Protein AF-A0A1I0GPL5-F1 (afdb_monomer)

Secondary structure (DSSP, 8-state):
-------HHHHHHHHHHHHHHHHHHHHHHHHHHHHHHS-------------GGGGSTT--GGGHHHHHHHHHH-TTS-HHHHHHHHHTTTTS-TTTS-EEE----TT---SSSEEE-TT---S-EEETTTT---TTSGGGGGTT-EEEHHHHHHHHHHHHHHHHTT--EEEEE----HHHHHHHHHHHHHHS-HHHHHHHSPPTT--GGGGTSEEEEEETTB-GGGGGGSTTHHHHHHHGGGGTEEESS-TT-HHHHSS---TTEEEE-HHHHHHHHHHHT--HHHHHHHHT--

InterPro domains:
  IPR003709 D-alanyl-D-alanine carboxypeptidase-like, core domain [PF02557] (144-271)
  IPR009045 Peptidase M74/Hedgehog-like, zinc-binding domain superfamily [G3DSA:3.30.1380.10] (83-291)
  IPR009045 Peptidase M74/Hedgehog-like, zinc-binding domain superfamily [SSF55166] (137-278)
  IPR052179 D-alanyl-D-alanine carboxypeptidase-like [PTHR34385] (102-291)
  IPR058193 D-alanyl-D-alanine carboxypeptidase/YodJ, core domain [cd14852] (108-276)

Mean predicted aligned error: 9.92 Å

Foldseek 3Di:
DDDDDDDVVVVVVVVVVVVVVVVVVVVVVVVVCVVVPPPPPPPPVPPPPPDVLVVAPLADPVCVVVLVVQCVVVVPDDSLCSLLCVLLVLSDPFQPAADEDDDQDLLDAFASRYFYDLPQADPAKDQQQCVPPDPPAPQPVVRRAIAHPVLRVLSVVLQVVCVVVVKHKHFPHAADHLVRLQVVLVVQCVVPHNLRSQQARDHRRRDPSNSSQKTFMAIGPQDSQRRVVPPCLVVSQVCQLQSQKHQQADDPCCSPRVYHRRSRMIGGSGNPVSVVCVVVPDHSSSVCSSPPRD

Sequence (294 aa):
MKRRRINKKKVALVIFIFIIIILVIVYLVSNIITLINTPDEVKIEKASSKDPITLLNYYLPSNKERYKNYKKKHPDLSDEDIVTYVNMSLDHNFYEHIIIQPNSKLNTIVNKYYRLDNNFVPDDLVYINDGYTNSSDPAYKYRKHQMSREVYDDFVALRNKCREKGISFYVVSGYRSTPAQEKSYRHMANTFSVEEADKTCSRPGHSEHTLGLACDVALDTYSFENIVNHPEYKWFAEILVDYGFIVRYPEGKDSLTGYSYEPWHLRYLGKDLAKKVYNSNLTYDEYYARNFTQ

Nearest PDB structures (foldseek):
  4ox3-assembly1_A  TM=8.701E-01  e=1.501E-16  Bacillus subtilis subsp. subtilis str. 168
  4jid-assembly1_A  TM=8.474E-01  e=6.822E-16  Bacillus anthracis str. Ames
  4oak-assembly1_A  TM=8.626E-01  e=1.687E-13  Enterococcus gallinarum
  4muq-assembly1_A  TM=8.446E-01  e=2.906E-12  Enterococcus faecalis
  4oxd-assembly2_B  TM=8.828E-01  e=6.376E-11  Streptococcus pneumoniae R6

Structure (mmCIF, N/CA/C/O backbone):
data_AF-A0A1I0GPL5-F1
#
_entry.id   AF-A0A1I0GPL5-F1
#
loop_
_atom_site.group_PDB
_atom_site.id
_atom_site.type_symbol
_atom_site.label_atom_id
_atom_site.label_alt_id
_atom_site.label_comp_id
_atom_site.label_asym_id
_atom_site.label_entity_id
_atom_site.label_seq_id
_atom_site.pdbx_PDB_ins_code
_atom_site.Cartn_x
_atom_site.Cartn_y
_atom_site.Cartn_z
_atom_site.occupancy
_atom_site.B_iso_or_equiv
_atom_site.auth_seq_id
_atom_site.auth_comp_id
_atom_site.auth_asym_id
_atom_site.auth_atom_id
_atom_site.pdbx_PDB_model_num
ATOM 1 N N . MET A 1 1 ? -66.976 -34.001 102.380 1.00 43.50 1 MET A N 1
ATOM 2 C CA . MET A 1 1 ? -66.534 -33.369 101.110 1.00 43.50 1 MET A CA 1
ATOM 3 C C . MET A 1 1 ? -65.672 -32.133 101.394 1.00 43.50 1 MET A C 1
ATOM 5 O O . MET A 1 1 ? -66.212 -31.081 101.708 1.00 43.50 1 MET A O 1
ATOM 9 N N . LYS A 1 2 ? -64.334 -32.233 101.331 1.00 44.59 2 LYS A N 1
ATOM 10 C CA . LYS A 1 2 ? -63.428 -31.069 101.466 1.00 44.59 2 LYS A CA 1
ATOM 11 C C . LYS A 1 2 ? -63.321 -30.349 100.113 1.00 44.59 2 LYS A C 1
ATOM 13 O O . LYS A 1 2 ? -62.720 -30.882 99.185 1.00 44.59 2 LYS A O 1
ATOM 18 N N . ARG A 1 3 ? -63.895 -29.145 99.987 1.00 52.62 3 ARG A N 1
ATOM 19 C CA . ARG A 1 3 ? -63.708 -28.278 98.807 1.00 52.62 3 ARG A CA 1
ATOM 20 C C . ARG A 1 3 ? -62.246 -27.811 98.752 1.00 52.62 3 ARG A C 1
ATOM 22 O O . ARG A 1 3 ? -61.801 -27.073 99.629 1.00 52.62 3 ARG A O 1
ATOM 29 N N . ARG A 1 4 ? -61.488 -28.247 97.737 1.00 57.62 4 ARG A N 1
ATOM 30 C CA . ARG A 1 4 ? -60.131 -27.745 97.452 1.00 57.62 4 ARG A CA 1
ATOM 31 C C . ARG A 1 4 ? -60.216 -26.251 97.109 1.00 57.62 4 ARG A C 1
ATOM 33 O O . ARG A 1 4 ? -60.817 -25.880 96.106 1.00 57.62 4 ARG A O 1
ATOM 40 N N . ARG A 1 5 ? -59.620 -25.389 97.943 1.00 61.78 5 ARG A N 1
ATOM 41 C CA . ARG A 1 5 ? -59.446 -23.957 97.647 1.00 61.78 5 ARG A CA 1
ATOM 42 C C . ARG A 1 5 ? -58.438 -23.807 96.506 1.00 61.78 5 ARG A C 1
ATOM 44 O O . ARG A 1 5 ? -57.268 -24.143 96.662 1.00 61.78 5 ARG A O 1
ATOM 51 N N . ILE A 1 6 ? -58.901 -23.306 95.366 1.00 66.88 6 ILE A N 1
ATOM 52 C CA . ILE A 1 6 ? -58.055 -22.976 94.217 1.00 66.88 6 ILE A CA 1
ATOM 53 C C . ILE A 1 6 ? -57.172 -21.781 94.591 1.00 66.88 6 ILE A C 1
ATOM 55 O O . ILE A 1 6 ? -57.662 -20.734 95.020 1.00 66.88 6 ILE A O 1
ATOM 59 N N . ASN A 1 7 ? -55.856 -21.934 94.441 1.00 77.38 7 ASN A N 1
ATOM 60 C CA . ASN A 1 7 ? -54.907 -20.854 94.679 1.00 77.38 7 ASN A CA 1
ATOM 61 C C . ASN A 1 7 ? -54.949 -19.881 93.491 1.00 77.38 7 ASN A C 1
ATOM 63 O O . ASN A 1 7 ? -54.351 -20.142 92.447 1.00 77.38 7 ASN A O 1
ATOM 67 N N . LYS A 1 8 ? -55.659 -18.758 93.659 1.00 74.31 8 LYS A N 1
ATOM 68 C CA . LYS A 1 8 ? -55.850 -17.726 92.625 1.00 74.31 8 LYS A CA 1
ATOM 69 C C . LYS A 1 8 ? -54.531 -17.229 92.010 1.00 74.31 8 LYS A C 1
ATOM 71 O O . LYS A 1 8 ? -54.510 -16.938 90.821 1.00 74.31 8 LYS A O 1
ATOM 76 N N . LYS A 1 9 ? -53.421 -17.213 92.766 1.00 75.12 9 LYS A N 1
ATOM 77 C CA . LYS A 1 9 ? -52.092 -16.834 92.245 1.00 75.12 9 LYS A CA 1
ATOM 78 C C . LYS A 1 9 ? -51.526 -17.869 91.265 1.00 75.12 9 LYS A C 1
ATOM 80 O O . LYS A 1 9 ? -50.921 -17.489 90.272 1.00 75.12 9 LYS A O 1
ATOM 85 N N . LYS A 1 10 ? -51.762 -19.168 91.500 1.00 75.12 10 LYS A N 1
ATOM 86 C CA . LYS A 1 10 ? -51.353 -20.237 90.568 1.00 75.12 10 LYS A CA 1
ATOM 87 C C . LYS A 1 10 ? -52.177 -20.213 89.281 1.00 75.12 10 LYS A C 1
ATOM 89 O O . LYS A 1 10 ? -51.618 -20.410 88.214 1.00 75.12 10 LYS A O 1
ATOM 94 N N . VAL A 1 11 ? -53.477 -19.926 89.373 1.00 78.38 11 VAL A N 1
ATOM 95 C CA . VAL A 1 11 ? -54.338 -19.777 88.185 1.00 78.38 11 VAL A CA 1
ATOM 96 C C . VAL A 1 11 ? -53.918 -18.565 87.353 1.00 78.38 11 VAL A C 1
ATOM 98 O O . VAL A 1 11 ? -53.774 -18.690 86.143 1.00 78.38 11 VAL A O 1
ATOM 101 N N . ALA A 1 12 ? -53.641 -17.425 87.994 1.00 80.75 12 ALA A N 1
ATOM 102 C CA . ALA A 1 12 ? -53.149 -16.232 87.304 1.00 80.75 12 ALA A CA 1
ATOM 103 C C . ALA A 1 12 ? -51.806 -16.476 86.591 1.00 80.75 12 ALA A C 1
ATOM 105 O O . ALA A 1 12 ? -51.638 -16.053 85.452 1.00 80.75 12 ALA A O 1
ATOM 106 N N . LEU A 1 13 ? -50.881 -17.211 87.222 1.00 83.12 13 LEU A N 1
ATOM 107 C CA . LEU A 1 13 ? -49.598 -17.570 86.614 1.00 83.12 13 LEU A CA 1
ATOM 108 C C . LEU A 1 13 ? -49.770 -18.477 85.384 1.00 83.12 13 LEU A C 1
ATOM 110 O O . LEU A 1 13 ? -49.117 -18.257 84.370 1.00 83.12 13 LEU A O 1
ATOM 114 N N . VAL A 1 14 ? -50.669 -19.465 85.449 1.00 83.56 14 VAL A N 1
ATOM 115 C CA . VAL A 1 14 ? -50.959 -20.355 84.310 1.00 83.56 14 VAL A CA 1
ATOM 116 C C . VAL A 1 14 ? -51.576 -19.578 83.146 1.00 83.56 14 VAL A C 1
ATOM 118 O O . VAL A 1 14 ? -51.163 -19.774 82.008 1.00 83.56 14 VAL A O 1
ATOM 121 N N . ILE A 1 15 ? -52.505 -18.657 83.422 1.00 85.31 15 ILE A N 1
ATOM 122 C CA . ILE A 1 15 ? -53.101 -17.788 82.394 1.00 85.31 15 ILE A CA 1
ATOM 123 C C . ILE A 1 15 ? -52.029 -16.897 81.754 1.00 85.31 15 ILE A C 1
ATOM 125 O O . ILE A 1 15 ? -51.986 -16.775 80.534 1.00 85.31 15 ILE A O 1
ATOM 129 N N . PHE A 1 16 ? -51.132 -16.321 82.556 1.00 88.38 16 PHE A N 1
ATOM 130 C CA . PHE A 1 16 ? -50.049 -15.474 82.058 1.00 88.38 16 PHE A CA 1
ATOM 131 C C . PHE A 1 16 ? -49.078 -16.239 81.145 1.00 88.38 16 PHE A C 1
ATOM 133 O O . PHE A 1 16 ? -48.744 -15.761 80.063 1.00 88.38 16 PHE A O 1
ATOM 140 N N . ILE A 1 17 ? -48.687 -17.458 81.532 1.00 87.81 17 ILE A N 1
ATOM 141 C CA . ILE A 1 17 ? -47.851 -18.336 80.697 1.00 87.81 17 ILE A CA 1
ATOM 142 C C . ILE A 1 17 ? -48.572 -18.681 79.387 1.00 87.81 17 ILE A C 1
ATOM 144 O O . ILE A 1 17 ? -47.960 -18.645 78.322 1.00 87.81 17 ILE A O 1
ATOM 148 N N . PHE A 1 18 ? -49.875 -18.963 79.444 1.00 90.56 18 PHE A N 1
ATOM 149 C CA . PHE A 1 18 ? -50.665 -19.284 78.256 1.00 90.56 18 PHE A CA 1
ATOM 150 C C . PHE A 1 18 ? -50.749 -18.101 77.276 1.00 90.56 18 PHE A C 1
ATOM 152 O O . PHE A 1 18 ? -50.608 -18.292 76.071 1.00 90.56 18 PHE A O 1
ATOM 159 N N . ILE A 1 19 ? -50.891 -16.872 77.784 1.00 92.00 19 ILE A N 1
ATOM 160 C CA . ILE A 1 19 ? -50.879 -15.647 76.967 1.00 92.00 19 ILE A CA 1
ATOM 161 C C . ILE A 1 19 ? -49.521 -15.456 76.280 1.00 92.00 19 ILE A C 1
ATOM 163 O O . ILE A 1 19 ? -49.483 -15.153 75.089 1.00 92.00 19 ILE A O 1
ATOM 167 N N . ILE A 1 20 ? -48.409 -15.674 76.991 1.00 91.56 20 ILE A N 1
ATOM 168 C CA . ILE A 1 20 ? -47.063 -15.576 76.401 1.00 91.56 20 ILE A CA 1
ATOM 169 C C . ILE A 1 20 ? -46.888 -16.596 75.273 1.00 91.56 20 ILE A C 1
ATOM 171 O O . ILE A 1 20 ? -46.394 -16.242 74.205 1.00 91.56 20 ILE A O 1
ATOM 175 N N . ILE A 1 21 ? -47.326 -17.840 75.477 1.00 90.81 21 ILE A N 1
ATOM 176 C CA . ILE A 1 21 ? -47.237 -18.888 74.451 1.00 90.81 21 ILE A CA 1
ATOM 177 C C . ILE A 1 21 ? -48.033 -18.492 73.203 1.00 90.81 21 ILE A C 1
ATOM 179 O O . ILE A 1 21 ? -47.519 -18.616 72.093 1.00 90.81 21 ILE A O 1
ATOM 183 N N . ILE A 1 22 ? -49.248 -17.958 73.368 1.00 92.56 22 ILE A N 1
ATOM 184 C CA . ILE A 1 22 ? -50.059 -17.476 72.241 1.00 92.56 22 ILE A CA 1
ATOM 185 C C . ILE A 1 22 ? -49.335 -16.354 71.490 1.00 92.56 22 ILE A C 1
ATOM 187 O O . ILE A 1 22 ? -49.265 -16.397 70.265 1.00 92.56 22 ILE A O 1
ATOM 191 N N . LEU A 1 23 ? -48.758 -15.379 72.197 1.00 91.75 23 LEU A N 1
ATOM 192 C CA . LEU A 1 23 ? -48.032 -14.271 71.568 1.00 91.75 23 LEU A CA 1
ATOM 193 C C . LEU A 1 23 ? -46.809 -14.752 70.775 1.00 91.75 23 LEU A C 1
ATOM 195 O O . LEU A 1 23 ? -46.570 -14.271 69.669 1.00 91.75 23 LEU A O 1
ATOM 199 N N . VAL A 1 24 ? -46.072 -15.737 71.297 1.00 92.19 24 VAL A N 1
ATOM 200 C CA . VAL A 1 24 ? -44.936 -16.352 70.591 1.00 92.19 24 VAL A CA 1
ATOM 201 C C . VAL A 1 24 ? -45.403 -17.091 69.336 1.00 92.19 24 VAL A C 1
ATOM 203 O O . VAL A 1 24 ? -44.787 -16.947 68.283 1.00 92.19 24 VAL A O 1
ATOM 206 N N . ILE A 1 25 ? -46.507 -17.837 69.414 1.00 90.06 25 ILE A N 1
ATOM 207 C CA . ILE A 1 25 ? -47.077 -18.536 68.253 1.00 90.06 25 ILE A CA 1
ATOM 208 C C . ILE A 1 25 ? -47.513 -17.530 67.185 1.00 90.06 25 ILE A C 1
ATOM 210 O O . ILE A 1 25 ? -47.171 -17.703 66.019 1.00 90.06 25 ILE A O 1
ATOM 214 N N . VAL A 1 26 ? -48.210 -16.457 67.569 1.00 91.44 26 VAL A N 1
ATOM 215 C CA . VAL A 1 26 ? -48.634 -15.399 66.636 1.00 91.44 26 VAL A CA 1
ATOM 216 C C . VAL A 1 26 ? -47.425 -14.751 65.959 1.00 91.44 26 VAL A C 1
ATOM 218 O O . VAL A 1 26 ? -47.435 -14.569 64.744 1.00 91.44 26 VAL A O 1
ATOM 221 N N . TYR A 1 27 ? -46.359 -14.466 66.711 1.00 91.38 27 TYR A N 1
ATOM 222 C CA . TYR A 1 27 ? -45.119 -13.915 66.161 1.00 91.38 27 TYR A CA 1
ATOM 223 C C . TYR A 1 27 ? -44.441 -14.866 65.161 1.00 91.38 27 TYR A C 1
ATOM 225 O O . TYR A 1 27 ? -44.037 -14.444 64.076 1.00 91.38 27 TYR A O 1
ATOM 233 N N . LEU A 1 28 ? -44.348 -16.158 65.490 1.00 88.00 28 LEU A N 1
ATOM 234 C CA . LEU A 1 28 ? -43.758 -17.168 64.607 1.00 88.00 28 LEU A CA 1
ATOM 235 C C . LEU A 1 28 ? -44.578 -17.354 63.325 1.00 88.00 28 LEU A C 1
ATOM 237 O O . LEU A 1 28 ? -44.008 -17.375 62.237 1.00 88.00 28 LEU A O 1
ATOM 241 N N . VAL A 1 29 ? -45.906 -17.430 63.439 1.00 86.12 29 VAL A N 1
ATOM 242 C CA . VAL A 1 29 ? -46.808 -17.550 62.284 1.00 86.12 29 VAL A CA 1
ATOM 243 C C . VAL A 1 29 ? -46.729 -16.304 61.408 1.00 86.12 29 VAL A C 1
ATOM 245 O O . VAL A 1 29 ? -46.636 -16.435 60.191 1.00 86.12 29 VAL A O 1
ATOM 248 N N . SER A 1 30 ? -46.691 -15.107 62.004 1.00 82.06 30 SER A N 1
ATOM 249 C CA . SER A 1 30 ? -46.521 -13.864 61.251 1.00 82.06 30 SER A CA 1
ATOM 250 C C . SER A 1 30 ? -45.225 -13.884 60.445 1.00 82.06 30 SER A C 1
ATOM 252 O O . SER A 1 30 ? -45.275 -13.596 59.259 1.00 82.06 30 SER A O 1
ATOM 254 N N . ASN A 1 31 ? -44.097 -14.279 61.046 1.00 78.88 31 ASN A N 1
ATOM 255 C CA . ASN A 1 31 ? -42.810 -14.356 60.346 1.00 78.88 31 ASN A CA 1
ATOM 256 C C . ASN A 1 31 ? -42.794 -15.398 59.222 1.00 78.88 31 ASN A C 1
ATOM 258 O O . ASN A 1 31 ? -42.211 -15.145 58.171 1.00 78.88 31 ASN A O 1
ATOM 262 N N . ILE A 1 32 ? -43.448 -16.546 59.415 1.00 76.50 32 ILE A N 1
ATOM 263 C CA . ILE A 1 32 ? -43.585 -17.568 58.369 1.00 76.50 32 ILE A CA 1
ATOM 264 C C . ILE A 1 32 ? -44.428 -17.032 57.205 1.00 76.50 32 ILE A C 1
ATOM 266 O O . ILE A 1 32 ? -44.058 -17.224 56.053 1.00 76.50 32 ILE A O 1
ATOM 270 N N . ILE A 1 33 ? -45.521 -16.316 57.485 1.00 75.19 33 ILE A N 1
ATOM 271 C CA . ILE A 1 33 ? -46.350 -15.687 56.448 1.00 75.19 33 ILE A CA 1
ATOM 272 C C . ILE A 1 33 ? -45.548 -14.628 55.683 1.00 75.19 33 ILE A C 1
ATOM 274 O O . ILE A 1 33 ? -45.652 -14.580 54.461 1.00 75.19 33 ILE A O 1
ATOM 278 N N . THR A 1 34 ? -44.718 -13.820 56.353 1.00 73.00 34 THR A N 1
ATOM 279 C CA . THR A 1 34 ? -43.835 -12.863 55.666 1.00 73.00 34 THR A CA 1
ATOM 280 C C . THR A 1 34 ? -42.829 -13.572 54.762 1.00 73.00 34 THR A C 1
ATOM 282 O O . THR A 1 34 ? -42.590 -13.097 53.662 1.00 73.00 34 THR A O 1
ATOM 285 N N . LEU A 1 35 ? -42.284 -14.715 55.197 1.00 68.69 35 LEU A N 1
ATOM 286 C CA . LEU A 1 35 ? -41.325 -15.514 54.427 1.00 68.69 35 LEU A CA 1
ATOM 287 C C . LEU A 1 35 ? -41.970 -16.212 53.215 1.00 68.69 35 LEU A C 1
ATOM 289 O O . LEU A 1 35 ? -41.332 -16.368 52.182 1.00 68.69 35 LEU A O 1
ATOM 293 N N . ILE A 1 36 ? -43.232 -16.636 53.340 1.00 70.94 36 ILE A N 1
ATOM 294 C CA . ILE A 1 36 ? -43.998 -17.265 52.250 1.00 70.94 36 ILE A CA 1
ATOM 295 C C . ILE A 1 36 ? -44.505 -16.213 51.250 1.00 70.94 36 ILE A C 1
ATOM 297 O O . ILE A 1 36 ? -44.593 -16.494 50.059 1.00 70.94 36 ILE A O 1
ATOM 301 N N . ASN A 1 37 ? -44.845 -15.009 51.723 1.00 69.12 37 ASN A N 1
ATOM 302 C CA . ASN A 1 37 ? -45.403 -13.937 50.892 1.00 69.12 37 ASN A CA 1
ATOM 303 C C . ASN A 1 37 ? -44.355 -12.964 50.338 1.00 69.12 37 ASN A C 1
ATOM 305 O O . ASN A 1 37 ? -44.724 -12.080 49.564 1.00 69.12 37 ASN A O 1
ATOM 309 N N . THR A 1 38 ? -43.077 -13.090 50.703 1.00 55.69 38 THR A N 1
ATOM 310 C CA . THR A 1 38 ? -42.000 -12.497 49.908 1.00 55.69 38 THR A CA 1
ATOM 311 C C . THR A 1 38 ? -41.940 -13.255 48.589 1.00 55.69 38 THR A C 1
ATOM 313 O O . THR A 1 38 ? -41.610 -14.441 48.609 1.00 55.69 38 THR A O 1
ATOM 316 N N . PRO A 1 39 ? -42.273 -12.626 47.448 1.00 53.09 39 PRO A N 1
ATOM 317 C CA . PRO A 1 39 ? -42.028 -13.256 46.167 1.00 53.09 39 PRO A CA 1
ATOM 318 C C . PRO A 1 39 ? -40.530 -13.525 46.101 1.00 53.09 39 PRO A C 1
ATOM 320 O O . PRO A 1 39 ? -39.739 -12.617 46.376 1.00 53.09 39 PRO A O 1
ATOM 323 N N . ASP A 1 40 ? -40.138 -14.742 45.737 1.00 50.59 40 ASP A N 1
ATOM 324 C CA . ASP A 1 40 ? -38.803 -14.951 45.206 1.00 50.59 40 ASP A CA 1
ATOM 325 C C . ASP A 1 40 ? -38.686 -14.011 44.001 1.00 50.59 40 ASP A C 1
ATOM 327 O O . ASP A 1 40 ? -39.177 -14.301 42.908 1.00 50.59 40 ASP A O 1
ATOM 331 N N . GLU A 1 41 ? -38.050 -12.852 44.186 1.00 47.03 41 GLU A N 1
ATOM 332 C CA . GLU A 1 41 ? -37.363 -12.196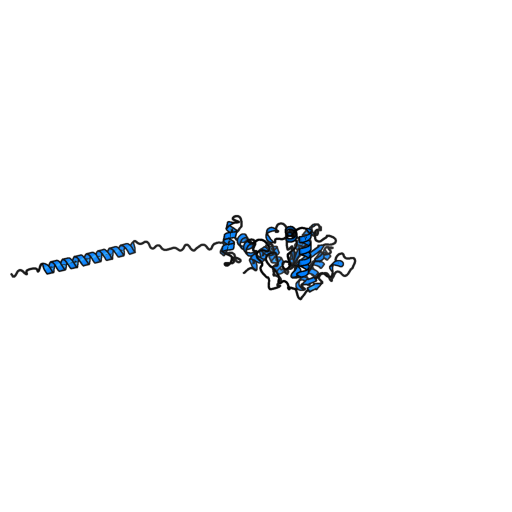 43.089 1.00 47.03 41 GLU A CA 1
ATOM 333 C C . GLU A 1 41 ? -36.260 -13.166 42.676 1.00 47.03 41 GLU A C 1
ATOM 335 O O . GLU A 1 41 ? -35.092 -13.046 43.049 1.00 47.03 41 GLU A O 1
ATOM 340 N N . VAL A 1 42 ? -36.646 -14.161 41.879 1.00 41.81 42 VAL A N 1
ATOM 341 C CA . VAL A 1 42 ? -35.744 -14.777 40.932 1.00 41.81 42 VAL A CA 1
ATOM 342 C C . VAL A 1 42 ? -35.277 -13.607 40.085 1.00 41.81 42 VAL A C 1
ATOM 344 O O . VAL A 1 42 ? -35.946 -13.181 39.142 1.00 41.81 42 VAL A O 1
ATOM 347 N N . LYS A 1 43 ? -34.127 -13.042 40.460 1.00 42.78 43 LYS A N 1
ATOM 348 C CA . LYS A 1 43 ? -33.283 -12.298 39.543 1.00 42.78 43 LYS A CA 1
ATOM 349 C C . LYS A 1 43 ? -32.937 -13.293 38.451 1.00 42.78 43 LYS A C 1
ATOM 351 O O . LYS A 1 43 ? -31.916 -13.970 38.498 1.00 42.78 43 LYS A O 1
ATOM 356 N N . ILE A 1 44 ? -33.824 -13.398 37.469 1.00 40.34 44 ILE A N 1
ATOM 357 C CA . ILE A 1 44 ? -33.437 -13.775 36.130 1.00 40.34 44 ILE A CA 1
ATOM 358 C C . ILE A 1 44 ? -32.467 -12.659 35.765 1.00 40.34 44 ILE A C 1
ATOM 360 O O . ILE A 1 44 ? -32.879 -11.575 35.346 1.00 40.34 44 ILE A O 1
ATOM 364 N N . GLU A 1 45 ? -31.175 -12.875 36.020 1.00 43.53 45 GLU A N 1
ATOM 365 C CA . GLU A 1 45 ? -30.147 -12.221 35.235 1.00 43.53 45 GLU A CA 1
ATOM 366 C C . GLU A 1 45 ? -30.564 -12.503 33.799 1.00 43.53 45 GLU A C 1
ATOM 368 O O . GLU A 1 45 ? -30.410 -13.616 33.296 1.00 43.53 45 GLU A O 1
ATOM 373 N N . LYS A 1 46 ? -31.210 -11.518 33.158 1.00 43.53 46 LYS A N 1
ATOM 374 C CA . LYS A 1 46 ? -31.303 -11.495 31.707 1.00 43.53 46 LYS A CA 1
ATOM 375 C C . LYS A 1 46 ? -29.877 -11.753 31.274 1.00 43.53 46 LYS A C 1
ATOM 377 O O . LYS A 1 46 ? -29.017 -10.934 31.601 1.00 43.53 46 LYS A O 1
ATOM 382 N N . ALA A 1 47 ? -29.635 -12.901 30.643 1.00 42.28 47 ALA A N 1
ATOM 383 C CA . ALA A 1 47 ? -28.364 -13.190 30.014 1.00 42.28 47 ALA A CA 1
ATOM 384 C C . ALA A 1 47 ? -28.021 -11.929 29.227 1.00 42.28 47 ALA A C 1
ATOM 386 O O . ALA A 1 47 ? -28.746 -11.578 28.295 1.00 42.28 47 ALA A O 1
ATOM 387 N N . SER A 1 48 ? -27.046 -11.165 29.728 1.00 51.69 48 SER A N 1
ATOM 388 C CA . SER A 1 48 ? -26.665 -9.894 29.136 1.00 51.69 48 SER A CA 1
ATOM 389 C C . SER A 1 48 ? -26.285 -10.249 27.714 1.00 51.69 48 SER A C 1
ATOM 391 O O . SER A 1 48 ? -25.303 -10.968 27.514 1.00 51.69 48 SER A O 1
ATOM 393 N N . SER A 1 49 ? -27.133 -9.890 26.746 1.00 60.72 49 SER A N 1
ATOM 394 C CA . SER A 1 49 ? -26.833 -10.125 25.344 1.00 60.72 49 SER A CA 1
ATOM 395 C C . SER A 1 49 ? -25.522 -9.397 25.116 1.00 60.72 49 SER A C 1
ATOM 397 O O . SER A 1 49 ? -25.499 -8.166 25.194 1.00 60.72 49 SER A O 1
ATOM 399 N N . LYS A 1 50 ? -24.425 -10.153 24.978 1.00 72.56 50 LYS A N 1
ATOM 400 C CA . LYS A 1 50 ? -23.102 -9.574 24.768 1.00 72.56 50 LYS A CA 1
ATOM 401 C C . LYS A 1 50 ? -23.248 -8.570 23.634 1.00 72.56 50 LYS A C 1
ATOM 403 O O . LYS A 1 50 ? -23.794 -8.922 22.591 1.00 72.56 50 LYS A O 1
ATOM 408 N N . ASP A 1 51 ? -22.850 -7.329 23.901 1.00 84.62 51 ASP A N 1
ATOM 409 C CA . ASP A 1 51 ? -22.897 -6.241 22.929 1.00 84.62 51 ASP A CA 1
ATOM 410 C C . ASP A 1 51 ? -22.309 -6.763 21.603 1.00 84.62 51 ASP A C 1
ATOM 412 O O . ASP A 1 51 ? -21.194 -7.297 21.654 1.00 84.62 51 ASP A O 1
ATOM 416 N N . PRO A 1 52 ? -23.038 -6.720 20.467 1.00 89.00 52 PRO A N 1
ATOM 417 C CA . PRO A 1 52 ? -22.612 -7.346 19.213 1.00 89.00 52 PRO A CA 1
ATOM 418 C C . PRO A 1 52 ? -21.179 -6.998 18.807 1.00 89.00 52 PRO A C 1
ATOM 420 O O . PRO A 1 52 ? -20.451 -7.866 18.330 1.00 89.00 52 PRO A O 1
ATOM 423 N N . ILE A 1 53 ? -20.729 -5.778 19.113 1.00 92.88 53 ILE A N 1
ATOM 424 C CA . ILE A 1 53 ? -19.356 -5.323 18.868 1.00 92.88 53 ILE A CA 1
ATOM 425 C C . ILE A 1 53 ? -18.293 -6.210 19.541 1.00 92.88 53 ILE A C 1
ATOM 427 O O . ILE A 1 53 ? -17.199 -6.385 19.014 1.00 92.88 53 ILE A O 1
ATOM 431 N N . THR A 1 54 ? -18.619 -6.823 20.684 1.00 93.88 54 THR A N 1
ATOM 432 C CA . THR A 1 54 ? -17.730 -7.724 21.441 1.00 93.88 54 THR A CA 1
ATOM 433 C C . THR A 1 54 ? -17.645 -9.133 20.853 1.00 93.88 54 THR A C 1
ATOM 435 O O . THR A 1 54 ? -16.839 -9.936 21.322 1.00 93.88 54 THR A O 1
ATOM 438 N N . LEU A 1 55 ? -18.480 -9.451 19.857 1.00 94.00 55 LEU A N 1
ATOM 439 C CA . LEU A 1 55 ? -18.464 -10.732 19.145 1.00 94.00 55 LEU A CA 1
ATOM 440 C C . LEU A 1 55 ? -17.520 -10.717 17.936 1.00 94.00 55 LEU A C 1
ATOM 442 O O . LEU A 1 55 ? -17.213 -11.782 17.400 1.00 94.00 55 LEU A O 1
ATOM 446 N N . LEU A 1 56 ? -17.048 -9.539 17.516 1.00 95.69 56 LEU A N 1
ATOM 447 C CA . LEU A 1 56 ? -16.070 -9.408 16.441 1.00 95.69 56 LEU A CA 1
ATOM 448 C C . LEU A 1 56 ? -14.735 -10.024 16.876 1.00 95.69 56 LEU A C 1
ATOM 450 O O . LEU A 1 56 ? -14.210 -9.721 17.947 1.00 95.69 56 LEU A O 1
ATOM 454 N N . ASN A 1 57 ? -14.155 -10.871 16.027 1.00 95.62 57 ASN A N 1
ATOM 455 C CA . ASN A 1 57 ? -12.905 -11.587 16.312 1.00 95.62 57 ASN A CA 1
ATOM 456 C C . ASN A 1 57 ? -11.673 -10.671 16.444 1.00 95.62 57 ASN A C 1
ATOM 458 O O . ASN A 1 57 ? -10.655 -11.111 16.968 1.00 95.62 57 ASN A O 1
ATOM 462 N N . TYR A 1 58 ? -11.777 -9.417 15.999 1.00 95.94 58 TYR A N 1
ATOM 463 C CA . TYR A 1 58 ? -10.761 -8.368 16.133 1.00 95.94 58 TYR A CA 1
ATOM 464 C C . TYR A 1 58 ? -11.160 -7.258 17.121 1.00 95.94 58 TYR A C 1
ATOM 466 O O . TYR A 1 58 ? -10.562 -6.180 17.135 1.00 95.94 58 TYR A O 1
ATOM 474 N N . TYR A 1 59 ? -12.172 -7.493 17.961 1.00 97.06 59 TYR A N 1
ATOM 475 C CA . TYR A 1 59 ? -12.465 -6.615 19.091 1.00 97.06 59 TYR A CA 1
ATOM 476 C C . TYR A 1 59 ? -11.359 -6.717 20.147 1.00 97.06 59 TYR A C 1
ATOM 478 O O . TYR A 1 59 ? -11.074 -7.803 20.653 1.00 97.06 59 TYR A O 1
ATOM 486 N N . LEU A 1 60 ? -10.784 -5.579 20.540 1.00 96.88 60 LEU A N 1
ATOM 487 C CA . LEU A 1 60 ? -9.750 -5.514 21.572 1.00 96.88 60 LEU A CA 1
ATOM 488 C C . LEU A 1 60 ? -10.344 -4.957 22.873 1.00 96.88 60 LEU A C 1
ATOM 490 O O . LEU A 1 60 ? -10.678 -3.770 22.935 1.00 96.88 60 LEU A O 1
ATOM 494 N N . PRO A 1 61 ? -10.458 -5.754 23.956 1.00 95.88 61 PRO A N 1
ATOM 495 C CA . PRO A 1 61 ? -11.019 -5.274 25.221 1.00 95.88 61 PRO A CA 1
ATOM 496 C C . PRO A 1 61 ? -10.314 -4.037 25.793 1.00 95.88 61 PRO A C 1
ATOM 498 O O . PRO A 1 61 ? -10.959 -3.218 26.448 1.00 95.88 61 PRO A O 1
ATOM 501 N N . SER A 1 62 ? -9.019 -3.873 25.510 1.00 96.06 62 SER A N 1
ATOM 502 C CA . SER A 1 62 ? -8.213 -2.703 25.880 1.00 96.06 62 SER A CA 1
ATOM 503 C C . SER A 1 62 ? -8.699 -1.397 25.237 1.00 96.06 62 SER A C 1
ATOM 505 O O . SER A 1 62 ? -8.552 -0.334 25.836 1.00 96.06 62 SER A O 1
ATOM 507 N N . ASN A 1 63 ? -9.343 -1.465 24.069 1.00 97.12 63 ASN A N 1
ATOM 508 C CA . ASN A 1 63 ? -9.867 -0.315 23.329 1.00 97.12 63 ASN A CA 1
ATOM 509 C C . ASN A 1 63 ? -11.357 -0.038 23.605 1.00 97.12 63 ASN A C 1
ATOM 511 O O . ASN A 1 63 ? -11.936 0.841 22.968 1.00 97.12 63 ASN A O 1
ATOM 515 N N . LYS A 1 64 ? -11.990 -0.729 24.567 1.00 97.12 64 LYS A N 1
ATOM 516 C CA . LYS A 1 64 ? -13.437 -0.631 24.847 1.00 97.12 64 LYS A CA 1
ATOM 517 C C . LYS A 1 64 ? -13.971 0.806 24.893 1.00 97.12 64 LYS A C 1
ATOM 519 O O . LYS A 1 64 ? -14.963 1.121 24.238 1.00 97.12 64 LYS A O 1
ATOM 524 N N . GLU A 1 65 ? -13.322 1.683 25.659 1.00 98.00 65 GLU A N 1
ATOM 525 C CA . GLU A 1 65 ? -13.777 3.074 25.783 1.00 98.00 65 GLU A CA 1
ATOM 526 C C . GLU A 1 65 ? -13.528 3.891 24.508 1.00 98.00 65 GLU A C 1
ATOM 528 O O . GLU A 1 65 ? -14.324 4.773 24.188 1.00 98.00 65 GLU A O 1
ATOM 533 N N . ARG A 1 66 ? -12.488 3.566 23.728 1.00 97.81 66 ARG A N 1
ATOM 534 C CA . ARG A 1 66 ? -12.245 4.192 22.419 1.00 97.81 66 ARG A CA 1
ATOM 535 C C . ARG A 1 66 ? -13.361 3.840 21.442 1.00 97.81 66 ARG A C 1
ATOM 537 O O . ARG A 1 66 ? -13.951 4.752 20.871 1.00 97.81 66 ARG A O 1
ATOM 544 N N . TYR A 1 67 ? -13.747 2.564 21.345 1.00 98.19 67 TYR A N 1
ATOM 545 C CA . TYR A 1 67 ? -14.875 2.140 20.505 1.00 98.19 67 TYR A CA 1
ATOM 546 C C . TYR A 1 67 ? -16.170 2.858 20.883 1.00 98.19 67 TYR A C 1
ATOM 548 O O . TYR A 1 67 ? -16.850 3.412 20.022 1.00 98.19 67 TYR A O 1
ATOM 556 N N . LYS A 1 68 ? -16.490 2.919 22.181 1.00 97.69 68 LYS A N 1
ATOM 557 C CA . LYS A 1 68 ? -17.689 3.605 22.677 1.00 97.69 68 LYS A CA 1
ATOM 558 C C . LYS A 1 68 ? -17.685 5.097 22.332 1.00 97.69 68 LYS A C 1
ATOM 560 O O . LYS A 1 68 ? -18.700 5.633 21.885 1.00 97.69 68 LYS A O 1
ATOM 565 N N . ASN A 1 69 ? -16.553 5.769 22.536 1.00 98.19 69 ASN A N 1
ATOM 566 C CA . ASN A 1 69 ? -16.409 7.192 22.240 1.00 98.19 69 ASN A CA 1
ATOM 567 C C . ASN A 1 69 ? -16.479 7.474 20.737 1.00 98.19 69 ASN A C 1
ATOM 569 O O . ASN A 1 69 ? -17.115 8.449 20.336 1.00 98.19 69 ASN A O 1
ATOM 573 N N . TYR A 1 70 ? -15.865 6.621 19.918 1.00 97.94 70 TYR A N 1
ATOM 574 C CA . TYR A 1 70 ? -15.886 6.744 18.465 1.00 97.94 70 TYR A CA 1
ATOM 575 C C . TYR A 1 70 ? -17.297 6.496 17.915 1.00 97.94 70 TYR A C 1
ATOM 577 O O . TYR A 1 70 ? -17.829 7.351 17.214 1.00 97.94 70 TYR A O 1
ATOM 585 N N . LYS A 1 71 ? -17.984 5.435 18.361 1.00 97.56 71 LYS A N 1
ATOM 586 C CA . LYS A 1 71 ? -19.387 5.145 18.000 1.00 97.56 71 LYS A CA 1
ATOM 587 C C . LYS A 1 71 ? -20.337 6.288 18.349 1.00 97.56 71 LYS A C 1
ATOM 589 O O . LYS A 1 71 ? -21.220 6.622 17.570 1.00 97.56 71 LYS A O 1
ATOM 594 N N . LYS A 1 72 ? -20.136 6.946 19.496 1.00 97.69 72 LYS A N 1
ATOM 595 C CA . LYS A 1 72 ? -20.934 8.124 19.881 1.00 97.69 72 LYS A CA 1
ATOM 596 C C . LYS A 1 72 ? -20.743 9.308 18.923 1.00 97.69 72 LYS A C 1
ATOM 598 O O . LYS A 1 72 ? -21.687 10.065 18.716 1.00 97.69 72 LYS A O 1
ATOM 603 N N . LYS A 1 73 ? -19.533 9.499 18.390 1.00 97.94 73 LYS A N 1
ATOM 604 C CA . LYS A 1 73 ? -19.212 10.569 17.428 1.00 97.94 73 LYS A CA 1
ATOM 605 C C . LYS A 1 73 ? -19.623 10.215 15.994 1.00 97.94 73 LYS A C 1
ATOM 607 O O . LYS A 1 73 ? -19.864 11.123 15.208 1.00 97.94 73 LYS A O 1
ATOM 612 N N . HIS A 1 74 ? -19.720 8.924 15.684 1.00 97.19 74 HIS A N 1
ATOM 613 C CA . HIS A 1 74 ? -20.002 8.391 14.353 1.00 97.19 74 HIS A CA 1
ATOM 614 C C . HIS A 1 74 ? -21.170 7.388 14.401 1.00 97.19 74 HIS A C 1
ATOM 616 O O . HIS A 1 74 ? -20.956 6.192 14.205 1.00 97.19 74 HIS A O 1
ATOM 622 N N . PRO A 1 75 ? -22.404 7.849 14.688 1.00 96.00 75 PRO A N 1
ATOM 623 C CA . PRO A 1 75 ? -23.556 6.963 14.876 1.00 96.00 75 PRO A CA 1
ATOM 624 C C . PRO A 1 75 ? -23.966 6.192 13.611 1.00 96.00 75 PRO A C 1
ATOM 626 O O . PRO A 1 75 ? -24.669 5.193 13.729 1.00 96.00 75 PRO A O 1
ATOM 629 N N . ASP A 1 76 ? -23.525 6.642 12.433 1.00 97.38 76 ASP A N 1
ATOM 630 C CA . ASP A 1 76 ? -23.860 6.039 11.137 1.00 97.38 76 ASP A CA 1
ATOM 631 C C . ASP A 1 76 ? -22.916 4.892 10.729 1.00 97.38 76 ASP A C 1
ATOM 633 O O . ASP A 1 76 ? -23.186 4.192 9.754 1.00 97.38 76 ASP A O 1
ATOM 637 N N . LEU A 1 77 ? -21.801 4.694 11.444 1.00 97.00 77 LEU A N 1
ATOM 638 C CA . LEU A 1 77 ? -20.854 3.616 11.148 1.00 97.00 77 LEU A CA 1
ATOM 639 C C . LEU A 1 77 ? -21.327 2.275 11.721 1.00 97.00 77 LEU A C 1
ATOM 641 O O . LEU A 1 77 ? -21.890 2.207 12.816 1.00 97.00 77 LEU A O 1
ATOM 645 N N . SER A 1 78 ? -21.035 1.198 10.988 1.00 97.31 78 SER A N 1
ATOM 646 C CA . SER A 1 78 ? -21.247 -0.176 11.453 1.00 97.31 78 SER A CA 1
ATOM 647 C C . SER A 1 78 ? -20.337 -0.513 12.640 1.00 97.31 78 SER A C 1
ATOM 649 O O . SER A 1 78 ? -19.282 0.099 12.821 1.00 97.31 78 SER A O 1
ATOM 651 N N . ASP A 1 79 ? -20.704 -1.514 13.445 1.00 97.12 79 ASP A N 1
ATOM 652 C CA . ASP A 1 79 ? -19.842 -1.973 14.543 1.00 97.12 79 ASP A CA 1
ATOM 653 C C . ASP A 1 79 ? -18.497 -2.492 14.016 1.00 97.12 79 ASP A C 1
ATOM 655 O O . ASP A 1 79 ? -17.451 -2.246 14.623 1.00 97.12 79 ASP A O 1
ATOM 659 N N . GLU A 1 80 ? -18.505 -3.140 12.851 1.00 97.38 80 GLU A N 1
ATOM 660 C CA . GLU A 1 80 ? -17.311 -3.581 12.143 1.00 97.38 80 GLU A CA 1
ATOM 661 C C . GLU A 1 80 ? -16.378 -2.413 11.817 1.00 97.38 80 GLU A C 1
ATOM 663 O O . GLU A 1 80 ? -15.174 -2.514 12.076 1.00 97.38 80 GLU A O 1
ATOM 668 N N . ASP A 1 81 ? -16.911 -1.314 11.279 1.00 97.88 81 ASP A N 1
ATOM 669 C CA . ASP A 1 81 ? -16.130 -0.128 10.916 1.00 97.88 81 ASP A CA 1
ATOM 670 C C . ASP A 1 81 ? -15.631 0.609 12.154 1.00 97.88 81 ASP A C 1
ATOM 672 O O . ASP A 1 81 ? -14.464 0.986 12.202 1.00 97.88 81 ASP A O 1
ATOM 676 N N . ILE A 1 82 ? -16.456 0.737 13.200 1.00 98.38 82 ILE A N 1
ATOM 677 C CA . ILE A 1 82 ? -16.030 1.329 14.475 1.00 98.38 82 ILE A CA 1
ATOM 678 C C . ILE A 1 82 ? -14.813 0.591 15.034 1.00 98.38 82 ILE A C 1
ATOM 680 O O . ILE A 1 82 ? -13.815 1.228 15.381 1.00 98.38 82 ILE A O 1
ATOM 684 N N . VAL A 1 83 ? -14.872 -0.742 15.128 1.00 98.31 83 VAL A N 1
ATOM 685 C CA . VAL A 1 83 ? -13.743 -1.518 15.663 1.00 98.31 83 VAL A CA 1
ATOM 686 C C . VAL A 1 83 ? -12.542 -1.434 14.726 1.00 98.31 83 VAL A C 1
ATOM 688 O O . VAL A 1 83 ? -11.425 -1.227 15.199 1.00 98.31 83 VAL A O 1
ATOM 691 N N . THR A 1 84 ? -12.759 -1.536 13.411 1.00 98.44 84 THR A N 1
ATOM 692 C CA . THR A 1 84 ? -11.680 -1.458 12.412 1.00 98.44 84 THR A CA 1
ATOM 693 C C . THR A 1 84 ? -10.953 -0.118 12.492 1.00 98.44 84 THR A C 1
ATOM 695 O O . THR A 1 84 ? -9.739 -0.093 12.668 1.00 98.44 84 THR A O 1
ATOM 698 N N . TYR A 1 85 ? -11.676 0.999 12.433 1.00 98.50 85 TYR A N 1
ATOM 699 C CA . TYR A 1 85 ? -11.100 2.343 12.374 1.00 98.50 85 TYR A CA 1
ATOM 700 C C . TYR A 1 85 ? -10.396 2.732 13.673 1.00 98.50 85 TYR A C 1
ATOM 702 O O . TYR A 1 85 ? -9.315 3.316 13.635 1.00 98.50 85 TYR A O 1
ATOM 710 N N . VAL A 1 86 ? -10.932 2.337 14.829 1.00 98.31 86 VAL A N 1
ATOM 711 C CA . VAL A 1 86 ? -10.234 2.537 16.109 1.00 98.31 86 VAL A CA 1
ATOM 712 C C . VAL A 1 86 ? -8.985 1.652 16.209 1.00 98.31 86 VAL A C 1
ATOM 714 O O . VAL A 1 86 ? -7.953 2.110 16.695 1.00 98.31 86 VAL A O 1
ATOM 717 N N . ASN A 1 87 ? -9.018 0.413 15.706 1.00 98.00 87 ASN A N 1
ATOM 718 C CA . ASN A 1 87 ? -7.820 -0.439 15.637 1.00 98.00 87 ASN A CA 1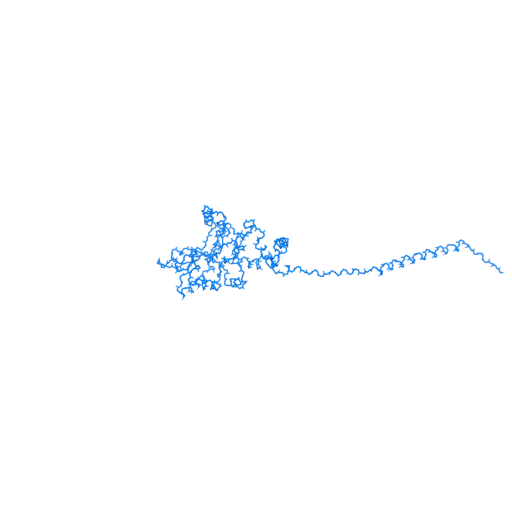
ATOM 719 C C . ASN A 1 87 ? -6.771 0.086 14.640 1.00 98.00 87 ASN A C 1
ATOM 721 O O . ASN A 1 87 ? -5.585 -0.211 14.787 1.00 98.00 87 ASN A O 1
ATOM 725 N N . MET A 1 88 ? -7.190 0.884 13.655 1.00 97.75 88 MET A N 1
ATOM 726 C CA . MET A 1 88 ? -6.314 1.661 12.770 1.00 97.75 88 MET A CA 1
ATOM 727 C C . MET A 1 88 ? -5.822 2.971 13.402 1.00 97.75 88 MET A C 1
ATOM 729 O O . MET A 1 88 ? -4.982 3.636 12.807 1.00 97.75 88 MET A O 1
ATOM 733 N N . SER A 1 89 ? -6.311 3.335 14.593 1.00 97.81 89 SER A N 1
ATOM 734 C CA . SER A 1 89 ? -6.044 4.604 15.288 1.00 97.81 89 SER A CA 1
ATOM 735 C C . SER A 1 89 ? -6.638 5.860 14.635 1.00 97.81 89 SER A C 1
ATOM 737 O O . SER A 1 89 ? -6.192 6.967 14.932 1.00 97.81 89 SER A O 1
ATOM 739 N N . LEU A 1 90 ? -7.687 5.721 13.814 1.00 97.94 90 LEU A N 1
ATOM 740 C CA . LEU A 1 90 ? -8.395 6.847 13.174 1.00 97.94 90 LEU A CA 1
ATOM 741 C C . LEU A 1 90 ? -9.208 7.719 14.153 1.00 97.94 90 LEU A C 1
ATOM 743 O O . LEU A 1 90 ? -9.796 8.725 13.760 1.00 97.94 90 LEU A O 1
ATOM 747 N N . ASP A 1 91 ? -9.255 7.359 15.434 1.00 97.62 91 ASP A N 1
ATOM 748 C CA . ASP A 1 91 ? -9.736 8.213 16.524 1.00 97.62 91 ASP A CA 1
ATOM 749 C C . ASP A 1 91 ? -8.682 9.223 17.023 1.00 97.62 91 ASP A C 1
ATOM 751 O O . ASP A 1 91 ? -8.993 10.056 17.879 1.00 97.62 91 ASP A O 1
ATOM 755 N N . HIS A 1 92 ? -7.470 9.185 16.460 1.00 97.62 92 HIS A N 1
ATOM 756 C CA . HIS A 1 92 ? -6.388 10.153 16.644 1.00 97.62 92 HIS A CA 1
ATOM 757 C C . HIS A 1 92 ? -6.050 10.844 15.318 1.00 97.62 92 HIS A C 1
ATOM 759 O O . HIS A 1 92 ? -6.151 10.225 14.254 1.00 97.62 92 HIS A O 1
ATOM 765 N N . ASN A 1 93 ? -5.566 12.093 15.359 1.00 97.12 93 ASN A N 1
ATOM 766 C CA . ASN A 1 93 ? -5.062 12.709 14.132 1.00 97.12 93 ASN A CA 1
ATOM 767 C C . ASN A 1 93 ? -3.800 11.973 13.658 1.00 97.12 93 ASN A C 1
ATOM 769 O O . ASN A 1 93 ? -3.040 11.399 14.450 1.00 97.12 93 ASN A O 1
ATOM 773 N N . PHE A 1 94 ? -3.553 12.010 12.351 1.00 97.44 94 PHE A N 1
ATOM 774 C CA . PHE A 1 94 ? -2.345 11.428 11.787 1.00 97.44 94 PHE A CA 1
ATOM 775 C C . PHE A 1 94 ? -1.081 11.988 12.449 1.00 97.44 94 PHE A C 1
ATOM 777 O O . PHE A 1 94 ? -0.955 13.192 12.672 1.00 97.44 94 PHE A O 1
ATOM 784 N N . TYR A 1 95 ? -0.135 11.091 12.729 1.00 96.81 95 TYR A N 1
ATOM 785 C CA . TYR A 1 95 ? 1.124 11.361 13.424 1.00 96.81 95 TYR A CA 1
ATOM 786 C C . TYR A 1 95 ? 1.027 11.793 14.902 1.00 96.81 95 TYR A C 1
ATOM 788 O O . TYR A 1 95 ? 2.064 12.087 15.496 1.00 96.81 95 TYR A O 1
ATOM 796 N N . GLU A 1 96 ? -0.155 11.797 15.531 1.00 96.19 96 GLU A N 1
ATOM 797 C CA . GLU A 1 96 ? -0.275 12.077 16.977 1.00 96.19 96 GLU A CA 1
ATOM 798 C C . GLU A 1 96 ? -0.073 10.835 17.852 1.00 96.19 96 GLU A C 1
ATOM 800 O O . GLU A 1 96 ? 0.459 10.932 18.958 1.00 96.19 96 GLU A 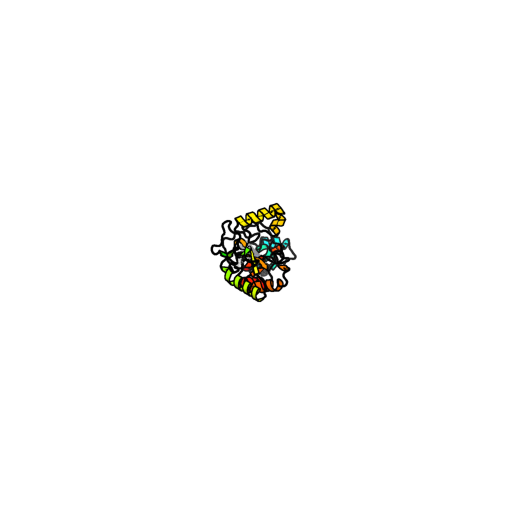O 1
ATOM 805 N N . HIS A 1 97 ? -0.473 9.660 17.363 1.00 95.75 97 HIS A N 1
ATOM 806 C CA . HIS A 1 97 ? -0.340 8.394 18.080 1.00 95.75 97 HIS A CA 1
ATOM 807 C C . HIS A 1 97 ? 0.606 7.454 17.330 1.00 95.75 97 HIS A C 1
ATOM 809 O O . HIS A 1 97 ? 0.215 6.818 16.353 1.00 95.75 97 HIS A O 1
ATOM 815 N N . ILE A 1 98 ? 1.867 7.395 17.771 1.00 96.44 98 ILE A N 1
ATOM 816 C CA . ILE A 1 98 ? 2.910 6.622 17.091 1.00 96.44 98 ILE A CA 1
ATOM 817 C C . ILE A 1 98 ? 3.141 5.273 17.769 1.00 96.44 98 ILE A C 1
ATOM 819 O O . ILE A 1 98 ? 3.474 5.205 18.952 1.00 96.44 98 ILE A O 1
ATOM 823 N N . ILE A 1 99 ? 3.047 4.212 16.975 1.00 94.69 99 ILE A N 1
ATOM 824 C CA . ILE A 1 99 ? 3.337 2.828 17.336 1.00 94.69 99 ILE A CA 1
ATOM 825 C C . ILE A 1 99 ? 4.643 2.433 16.645 1.00 94.69 99 ILE A C 1
ATOM 827 O O . ILE A 1 99 ? 4.761 2.502 15.421 1.00 94.69 99 ILE A O 1
ATOM 831 N N . ILE A 1 100 ? 5.644 2.032 17.427 1.00 93.06 100 ILE A N 1
ATOM 832 C CA . ILE A 1 100 ? 6.936 1.605 16.884 1.00 93.06 100 ILE A CA 1
ATOM 833 C C . ILE A 1 100 ? 6.845 0.149 16.434 1.00 93.06 100 ILE A C 1
ATOM 835 O O . ILE A 1 100 ? 6.439 -0.715 17.209 1.00 93.06 100 ILE A O 1
ATOM 839 N N . GLN A 1 101 ? 7.262 -0.118 15.198 1.00 89.19 101 GLN A N 1
ATOM 840 C CA . GLN A 1 101 ? 7.358 -1.458 14.633 1.00 89.19 101 GLN A CA 1
ATOM 841 C C . GLN A 1 101 ? 8.765 -2.024 14.855 1.00 89.19 101 GLN A C 1
ATOM 843 O O . GLN A 1 101 ? 9.717 -1.545 14.235 1.00 89.19 101 GLN A O 1
ATOM 848 N N . PRO A 1 102 ? 8.928 -3.043 15.721 1.00 74.75 102 PRO A N 1
ATOM 849 C CA . PRO A 1 102 ? 10.246 -3.557 16.084 1.00 74.75 102 PRO A CA 1
ATOM 850 C C . PRO A 1 102 ? 10.790 -4.590 15.088 1.00 74.75 102 PRO A C 1
ATOM 852 O O . PRO A 1 102 ? 11.931 -5.022 15.225 1.00 74.75 102 PRO A O 1
ATOM 855 N N . ASN A 1 103 ? 9.976 -5.054 14.134 1.00 72.94 103 ASN A N 1
ATOM 856 C CA . ASN A 1 103 ? 10.342 -6.122 13.211 1.00 72.94 103 ASN A CA 1
ATOM 857 C C . ASN A 1 103 ? 9.978 -5.796 11.757 1.00 72.94 103 ASN A C 1
ATOM 859 O O . ASN A 1 103 ? 9.118 -4.964 11.467 1.00 72.94 103 ASN A O 1
ATOM 863 N N . SER A 1 104 ? 10.640 -6.512 10.853 1.00 75.81 104 SER A N 1
ATOM 864 C CA . SER A 1 104 ? 10.412 -6.478 9.412 1.00 75.81 104 SER A CA 1
ATOM 865 C C . SER A 1 104 ? 9.962 -7.849 8.944 1.00 75.81 104 SER A C 1
ATOM 867 O O . SER A 1 104 ? 10.749 -8.650 8.445 1.00 75.81 104 SER A O 1
ATOM 869 N N . LYS A 1 105 ? 8.687 -8.143 9.174 1.00 88.12 105 LYS A N 1
ATOM 870 C CA . LYS A 1 105 ? 8.015 -9.277 8.549 1.00 88.12 105 LYS A CA 1
ATOM 871 C C . LYS A 1 105 ? 7.323 -8.797 7.281 1.00 88.12 105 LYS A C 1
ATOM 873 O O . LYS A 1 105 ? 7.004 -7.618 7.139 1.00 88.12 105 LYS A O 1
ATOM 878 N N . LEU A 1 106 ? 6.994 -9.736 6.404 1.00 92.00 106 LEU A N 1
ATOM 879 C CA . LEU A 1 106 ? 6.246 -9.462 5.181 1.00 92.00 106 LEU A CA 1
ATOM 880 C C . LEU A 1 106 ? 4.928 -8.707 5.439 1.00 92.00 106 LEU A C 1
ATOM 882 O O . LEU A 1 106 ? 4.539 -7.841 4.656 1.00 92.00 106 LEU A O 1
ATOM 886 N N . ASN A 1 107 ? 4.275 -8.978 6.575 1.00 94.19 107 ASN A N 1
ATOM 887 C CA . ASN A 1 107 ? 3.050 -8.304 6.997 1.00 94.19 107 ASN A CA 1
ATOM 888 C C . ASN A 1 107 ? 3.274 -7.035 7.848 1.00 94.19 107 ASN A C 1
ATOM 890 O O . ASN A 1 107 ? 2.302 -6.482 8.358 1.00 94.19 107 ASN A O 1
ATOM 894 N N . THR A 1 108 ? 4.501 -6.536 8.026 1.00 95.12 108 THR A N 1
ATOM 895 C CA . THR A 1 108 ? 4.729 -5.294 8.785 1.00 95.12 108 THR A CA 1
ATOM 896 C C . THR A 1 108 ? 3.982 -4.136 8.122 1.00 95.12 108 THR A C 1
ATOM 898 O O . THR A 1 108 ? 4.166 -3.865 6.933 1.00 95.12 108 THR A O 1
ATOM 901 N N . ILE A 1 109 ? 3.128 -3.447 8.879 1.00 95.69 109 ILE A N 1
ATOM 902 C CA . ILE A 1 109 ? 2.471 -2.216 8.430 1.00 95.69 109 ILE A CA 1
ATOM 903 C C . ILE A 1 109 ? 3.317 -1.009 8.827 1.00 95.69 109 ILE A C 1
ATOM 905 O O . ILE A 1 109 ? 3.783 -0.923 9.964 1.00 95.69 109 ILE A O 1
ATOM 909 N N . VAL A 1 110 ? 3.509 -0.086 7.891 1.00 96.69 110 VAL A N 1
ATOM 910 C CA . VAL A 1 110 ? 4.148 1.212 8.119 1.00 96.69 110 VAL A CA 1
ATOM 911 C C . VAL A 1 110 ? 3.244 2.252 7.469 1.00 96.69 110 VAL A C 1
ATOM 913 O O . VAL A 1 110 ? 2.870 2.107 6.309 1.00 96.69 110 VAL A O 1
ATOM 916 N N . ASN A 1 111 ? 2.819 3.245 8.241 1.00 97.75 111 ASN A N 1
ATOM 917 C CA . ASN A 1 111 ? 1.895 4.296 7.807 1.00 97.75 111 ASN A CA 1
ATOM 918 C C . ASN A 1 111 ? 2.002 5.484 8.778 1.00 97.75 111 ASN A C 1
ATOM 920 O O . ASN A 1 111 ? 2.936 5.554 9.568 1.00 97.75 111 ASN A O 1
ATOM 924 N N . LYS A 1 112 ? 1.037 6.406 8.795 1.00 98.12 112 LYS A N 1
ATOM 925 C CA . LYS A 1 112 ? 1.080 7.604 9.656 1.00 98.12 112 LYS A CA 1
ATOM 926 C C . LYS A 1 112 ? 0.972 7.347 11.170 1.00 98.12 112 LYS A C 1
ATOM 928 O O . LYS A 1 112 ? 1.262 8.251 11.952 1.00 98.12 112 LYS A O 1
ATOM 933 N N . TYR A 1 113 ? 0.602 6.138 11.582 1.00 97.88 113 TYR A N 1
ATOM 934 C CA . TYR A 1 113 ? 0.582 5.698 12.981 1.00 97.88 113 TYR A CA 1
ATOM 935 C C . TYR A 1 113 ? 1.716 4.716 13.284 1.00 97.88 113 TYR A C 1
ATOM 937 O O . TYR A 1 113 ? 2.307 4.774 14.356 1.00 97.88 113 TYR A O 1
ATOM 945 N N . TYR A 1 114 ? 2.073 3.847 12.338 1.00 96.88 114 TYR A N 1
ATOM 946 C CA . TYR A 1 114 ? 3.119 2.841 12.512 1.00 96.88 114 TYR A CA 1
ATOM 947 C C . TYR A 1 114 ? 4.451 3.312 11.932 1.00 96.88 114 TYR A C 1
ATOM 949 O O . TYR A 1 114 ? 4.571 3.536 10.727 1.00 96.88 114 TYR A O 1
ATOM 957 N N . ARG A 1 115 ? 5.467 3.432 12.788 1.00 96.12 115 ARG A N 1
ATOM 958 C CA . ARG A 1 115 ? 6.804 3.921 12.432 1.00 96.12 115 ARG A CA 1
ATOM 959 C C . ARG A 1 115 ? 7.850 2.830 12.620 1.00 96.12 115 ARG A C 1
ATOM 961 O O . ARG A 1 115 ? 7.858 2.150 13.642 1.00 96.12 115 ARG A O 1
ATOM 968 N N . LEU A 1 116 ? 8.772 2.712 11.677 1.00 95.12 116 LEU A N 1
ATOM 969 C CA . LEU A 1 116 ? 9.977 1.900 11.826 1.00 95.12 116 LEU A CA 1
ATOM 970 C C . LEU A 1 116 ? 10.973 2.542 12.795 1.00 95.12 116 LEU A C 1
ATOM 972 O O . LEU A 1 116 ? 10.984 3.760 12.996 1.00 95.12 116 LEU A O 1
ATOM 976 N N . ASP A 1 117 ? 11.866 1.724 13.347 1.00 91.25 117 ASP A N 1
ATOM 977 C CA . ASP A 1 117 ? 13.061 2.250 14.003 1.00 91.25 117 ASP A CA 1
ATOM 978 C C . ASP A 1 117 ? 13.858 3.145 13.033 1.00 91.25 117 ASP A C 1
ATOM 980 O O . ASP A 1 117 ? 13.957 2.870 11.835 1.00 91.25 117 ASP A O 1
ATOM 984 N N . ASN A 1 118 ? 14.445 4.229 13.544 1.00 84.44 118 ASN A N 1
ATOM 985 C CA . ASN A 1 118 ? 15.193 5.180 12.717 1.00 84.44 118 ASN A CA 1
ATOM 986 C C . ASN A 1 118 ? 16.383 4.550 11.992 1.00 84.44 118 ASN A C 1
ATOM 988 O O . ASN A 1 118 ? 16.746 5.016 10.910 1.00 84.44 118 ASN A O 1
ATOM 992 N N . ASN A 1 119 ? 16.968 3.512 12.586 1.00 89.06 119 ASN A N 1
ATOM 993 C CA . ASN A 1 119 ? 18.129 2.804 12.067 1.00 89.06 119 ASN A CA 1
ATOM 994 C C . ASN A 1 119 ? 17.744 1.527 11.312 1.00 89.06 119 ASN A C 1
ATOM 996 O O . ASN A 1 119 ? 18.628 0.746 10.963 1.00 89.06 119 ASN A O 1
ATOM 1000 N N . PHE A 1 120 ? 16.451 1.296 11.070 1.00 93.00 120 PHE A N 1
ATOM 1001 C CA . PHE A 1 120 ? 16.001 0.135 10.321 1.00 93.00 120 PHE A CA 1
ATOM 1002 C C . PHE A 1 120 ? 16.580 0.136 8.898 1.00 93.00 120 PHE A C 1
ATOM 1004 O O . PHE A 1 120 ? 16.434 1.106 8.149 1.00 93.00 120 PHE A O 1
ATOM 1011 N N . VAL A 1 121 ? 17.218 -0.976 8.531 1.00 92.88 121 VAL A N 1
ATOM 1012 C CA . VAL A 1 121 ? 17.754 -1.250 7.196 1.00 92.88 121 VAL A CA 1
ATOM 1013 C C . VAL A 1 121 ? 17.566 -2.747 6.918 1.00 92.88 121 VAL A C 1
ATOM 1015 O O . VAL A 1 121 ? 18.032 -3.546 7.732 1.00 92.88 121 VAL A O 1
ATOM 1018 N N . PRO A 1 122 ? 16.921 -3.146 5.805 1.00 93.94 122 PRO A N 1
ATOM 1019 C CA . PRO A 1 122 ? 16.892 -4.547 5.389 1.00 93.94 122 PRO A CA 1
ATOM 1020 C C . PRO A 1 122 ? 18.306 -5.045 5.065 1.00 93.94 122 PRO A C 1
ATOM 1022 O O . PRO A 1 122 ? 19.088 -4.335 4.425 1.00 93.94 122 PRO A O 1
ATOM 1025 N N . ASP A 1 123 ? 18.642 -6.259 5.488 1.00 94.81 123 ASP A N 1
ATOM 1026 C CA . ASP A 1 123 ? 19.962 -6.875 5.302 1.00 94.81 123 ASP A CA 1
ATOM 1027 C C . ASP A 1 123 ? 20.089 -7.681 3.994 1.00 94.81 123 ASP A C 1
ATOM 1029 O O . ASP A 1 123 ? 21.163 -8.193 3.679 1.00 94.81 123 ASP A O 1
ATOM 1033 N N . ASP A 1 124 ? 19.023 -7.740 3.195 1.00 96.62 124 ASP A N 1
ATOM 1034 C CA . ASP A 1 124 ? 18.869 -8.619 2.033 1.00 96.62 124 ASP A CA 1
ATOM 1035 C C . ASP A 1 124 ? 18.617 -7.865 0.710 1.00 96.62 124 ASP A C 1
ATOM 1037 O O . ASP A 1 124 ? 18.107 -8.430 -0.258 1.00 96.62 124 ASP A O 1
ATOM 1041 N N . LEU A 1 125 ? 18.953 -6.574 0.644 1.00 97.94 125 LEU A N 1
ATOM 1042 C CA . LEU A 1 125 ? 18.657 -5.734 -0.518 1.00 97.94 125 LEU A CA 1
ATOM 1043 C C . LEU A 1 125 ? 19.386 -6.186 -1.795 1.00 97.94 125 LEU A C 1
ATOM 1045 O O . LEU A 1 125 ? 20.614 -6.282 -1.837 1.00 97.94 125 LEU A O 1
ATOM 1049 N N . VAL A 1 126 ? 18.635 -6.326 -2.890 1.00 98.44 126 VAL A N 1
ATOM 1050 C CA . VAL A 1 126 ? 19.140 -6.666 -4.232 1.00 98.44 126 VAL A CA 1
ATOM 1051 C C . VAL A 1 126 ? 18.689 -5.654 -5.278 1.00 98.44 126 VAL A C 1
ATOM 1053 O O . VAL A 1 126 ? 17.639 -5.031 -5.133 1.00 98.44 126 VAL A O 1
ATOM 1056 N N . TYR A 1 127 ? 19.465 -5.481 -6.353 1.00 98.31 127 TYR A N 1
ATOM 1057 C CA . TYR A 1 127 ? 19.060 -4.643 -7.486 1.00 98.31 127 TYR A CA 1
ATOM 1058 C C . TYR A 1 127 ? 17.874 -5.274 -8.218 1.00 98.31 127 TYR A C 1
ATOM 1060 O O . TYR A 1 127 ? 17.995 -6.359 -8.775 1.00 98.31 127 TYR A O 1
ATOM 1068 N N . ILE A 1 128 ? 16.731 -4.588 -8.234 1.00 98.00 128 ILE A N 1
ATOM 1069 C CA . ILE A 1 128 ? 15.469 -5.163 -8.732 1.00 98.00 128 ILE A CA 1
ATOM 1070 C C . ILE A 1 128 ? 15.318 -5.046 -10.260 1.00 98.00 128 ILE A C 1
ATOM 1072 O O . ILE A 1 128 ? 14.665 -5.852 -10.923 1.00 98.00 128 ILE A O 1
ATOM 1076 N N . ASN A 1 129 ? 15.974 -4.040 -10.841 1.00 96.69 129 ASN A N 1
ATOM 1077 C CA . ASN A 1 129 ? 15.961 -3.733 -12.271 1.00 96.69 129 ASN A CA 1
ATOM 1078 C C . ASN A 1 129 ? 17.231 -4.229 -12.995 1.00 96.69 129 ASN A C 1
ATOM 1080 O O . ASN A 1 129 ? 17.549 -3.756 -14.084 1.00 96.69 129 ASN A O 1
ATOM 1084 N N . ASP A 1 130 ? 17.977 -5.155 -12.399 1.00 92.38 130 ASP A N 1
ATOM 1085 C CA . ASP A 1 130 ? 19.226 -5.714 -12.940 1.00 92.38 130 ASP A CA 1
ATOM 1086 C C . ASP A 1 130 ? 19.074 -6.363 -14.332 1.00 92.38 130 ASP A C 1
ATOM 1088 O O . ASP A 1 130 ? 20.002 -6.338 -15.139 1.00 92.38 130 ASP A O 1
ATOM 1092 N N . GLY A 1 131 ? 17.880 -6.865 -14.654 1.00 88.62 131 GLY A N 1
ATOM 1093 C CA . GLY A 1 131 ? 17.524 -7.408 -15.968 1.00 88.62 131 GLY A CA 1
ATOM 1094 C C . GLY A 1 131 ? 17.399 -6.379 -17.103 1.00 88.62 131 GLY A C 1
ATOM 1095 O O . GLY A 1 131 ? 17.115 -6.773 -18.235 1.00 88.62 131 GLY A O 1
ATOM 1096 N N . TYR A 1 132 ? 17.578 -5.083 -16.830 1.00 90.50 132 TYR A N 1
ATOM 1097 C CA . TYR A 1 132 ? 17.593 -4.013 -17.831 1.00 90.50 132 TYR A CA 1
ATOM 1098 C C . TYR A 1 132 ? 19.032 -3.602 -18.160 1.00 90.50 132 TYR A C 1
ATOM 1100 O O . TYR A 1 132 ? 19.586 -2.675 -17.569 1.00 90.50 132 TYR A O 1
ATOM 1108 N N . THR A 1 133 ? 19.650 -4.311 -19.109 1.00 89.62 133 THR A N 1
ATOM 1109 C CA . THR A 1 133 ? 21.065 -4.133 -19.491 1.00 89.62 133 THR A CA 1
ATOM 1110 C C . THR A 1 133 ? 21.273 -3.281 -20.746 1.00 89.62 133 THR A C 1
ATOM 1112 O O . THR A 1 133 ? 22.368 -2.764 -20.956 1.00 89.62 133 THR A O 1
ATOM 1115 N N . ASN A 1 134 ? 20.235 -3.100 -21.566 1.00 91.56 134 ASN A N 1
ATOM 1116 C CA . ASN A 1 134 ? 20.287 -2.277 -22.772 1.00 91.56 134 ASN A CA 1
ATOM 1117 C C . ASN A 1 134 ? 20.149 -0.788 -22.414 1.00 91.56 134 ASN A C 1
ATOM 1119 O O . ASN A 1 134 ? 19.118 -0.380 -21.891 1.00 91.56 134 ASN A O 1
ATOM 1123 N N . SER A 1 135 ? 21.151 0.034 -22.737 1.00 91.50 135 SER A N 1
ATOM 1124 C CA . SER A 1 135 ? 21.155 1.471 -22.426 1.00 91.50 135 SER A CA 1
ATOM 1125 C C . SER A 1 135 ? 20.095 2.291 -23.164 1.00 91.50 135 SER A C 1
ATOM 1127 O O . SER A 1 135 ? 19.814 3.414 -22.746 1.00 91.50 135 SER A O 1
ATOM 1129 N N . SER A 1 136 ? 19.505 1.751 -24.232 1.00 89.62 136 SER A N 1
ATOM 1130 C CA . SER A 1 136 ? 18.381 2.373 -24.941 1.00 89.62 136 SER A CA 1
ATOM 1131 C C . SER A 1 136 ? 17.026 2.129 -24.267 1.00 89.62 136 SER A C 1
ATOM 1133 O O . SER A 1 136 ? 16.058 2.793 -24.625 1.00 89.62 136 SER A O 1
ATOM 1135 N N . ASP A 1 137 ? 16.937 1.197 -23.313 1.00 88.38 137 ASP A N 1
ATOM 1136 C CA . ASP A 1 137 ? 15.703 0.929 -22.571 1.00 88.38 137 ASP A CA 1
ATOM 1137 C C . ASP A 1 137 ? 15.442 2.054 -21.545 1.00 88.38 137 ASP A C 1
ATOM 1139 O O . ASP A 1 137 ? 16.352 2.390 -20.773 1.00 88.38 137 ASP A O 1
ATOM 1143 N N . PRO A 1 138 ? 14.227 2.638 -21.476 1.00 86.25 138 PRO A N 1
ATOM 1144 C CA . PRO A 1 138 ? 13.896 3.658 -20.477 1.00 86.25 138 PRO A CA 1
ATOM 1145 C C . PRO A 1 138 ? 14.143 3.200 -19.030 1.00 86.25 138 PRO A C 1
ATOM 1147 O O . PRO A 1 138 ? 14.476 4.030 -18.176 1.00 86.25 138 PRO A O 1
ATOM 1150 N N . ALA A 1 139 ? 14.063 1.896 -18.753 1.00 91.00 139 ALA A N 1
ATOM 1151 C CA . ALA A 1 139 ? 14.324 1.308 -17.445 1.00 91.00 139 ALA A CA 1
ATOM 1152 C C . ALA A 1 139 ? 15.812 1.315 -17.048 1.00 91.00 139 ALA A C 1
ATOM 1154 O O . ALA A 1 139 ? 16.138 1.280 -15.859 1.00 91.00 139 ALA A O 1
ATOM 1155 N N . TYR A 1 140 ? 16.747 1.397 -18.005 1.00 92.81 140 TYR A N 1
ATOM 1156 C CA . TYR A 1 140 ? 18.188 1.266 -17.740 1.00 92.81 140 TYR A CA 1
ATOM 1157 C C . TYR A 1 140 ? 18.718 2.312 -16.749 1.00 92.81 140 TYR A C 1
ATOM 1159 O O . TYR A 1 140 ? 19.559 2.026 -15.881 1.00 92.81 140 TYR A O 1
ATOM 1167 N N . LYS A 1 141 ? 18.202 3.546 -16.824 1.00 94.31 141 LYS A N 1
ATOM 1168 C CA . LYS A 1 141 ? 18.582 4.616 -15.886 1.00 94.31 141 LYS A CA 1
ATOM 1169 C C . LYS A 1 141 ? 18.176 4.297 -14.439 1.00 94.31 141 LYS A C 1
ATOM 1171 O O . LYS A 1 141 ? 18.851 4.748 -13.518 1.00 94.31 141 LYS A O 1
ATOM 1176 N N . TYR A 1 142 ? 17.175 3.436 -14.253 1.00 95.75 142 TYR A N 1
ATOM 1177 C CA . TYR A 1 142 ? 16.655 2.973 -12.967 1.00 95.75 142 TYR A CA 1
ATOM 1178 C C . TYR A 1 142 ? 17.238 1.622 -12.504 1.00 95.75 142 TYR A C 1
ATOM 1180 O O . TYR A 1 142 ? 16.832 1.097 -11.466 1.00 95.75 142 TYR A O 1
ATOM 1188 N N . ARG A 1 143 ? 18.224 1.042 -13.209 1.00 94.62 143 ARG A N 1
ATOM 1189 C CA . ARG A 1 14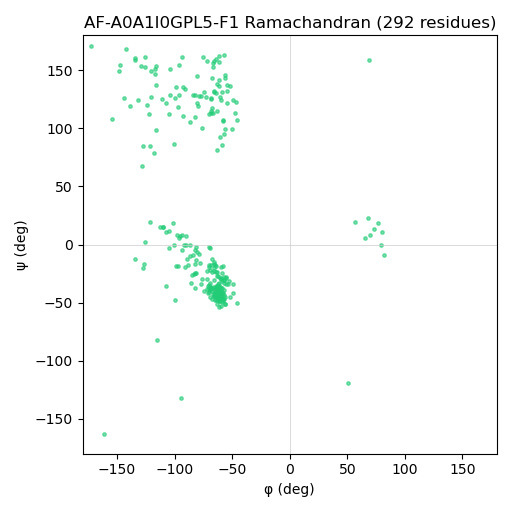3 ? 18.776 -0.299 -12.894 1.00 94.62 143 ARG A CA 1
ATOM 1190 C C . ARG A 1 143 ? 19.363 -0.460 -11.481 1.00 94.62 143 ARG A C 1
ATOM 1192 O O . ARG A 1 143 ? 19.554 -1.574 -11.018 1.00 94.62 143 ARG A O 1
ATOM 1199 N N . LYS A 1 144 ? 19.681 0.653 -10.810 1.00 96.00 144 LYS A N 1
ATOM 1200 C CA . LYS A 1 144 ? 20.312 0.680 -9.480 1.00 96.00 144 LYS A CA 1
ATOM 1201 C C . LYS A 1 144 ? 19.318 0.733 -8.314 1.00 96.00 144 LYS A C 1
ATOM 1203 O O . LYS A 1 144 ? 19.764 0.758 -7.171 1.00 96.00 144 LYS A O 1
ATOM 1208 N N . HIS A 1 145 ? 18.008 0.767 -8.565 1.00 98.00 145 HIS A N 1
ATOM 1209 C CA . HIS A 1 145 ? 17.038 0.651 -7.475 1.00 98.00 145 HIS A CA 1
ATOM 1210 C C . HIS A 1 145 ? 17.081 -0.744 -6.860 1.00 98.00 145 HIS A C 1
ATOM 1212 O O . HIS A 1 145 ? 17.278 -1.740 -7.560 1.00 98.00 145 HIS A O 1
ATOM 1218 N N . GLN A 1 146 ? 16.909 -0.791 -5.543 1.00 98.50 146 GLN A N 1
ATOM 1219 C CA . GLN A 1 146 ? 16.985 -2.012 -4.754 1.00 98.50 146 GLN A CA 1
ATOM 1220 C C . GLN A 1 146 ? 15.640 -2.325 -4.107 1.00 98.50 146 GLN A C 1
ATOM 1222 O O . GLN A 1 146 ? 14.867 -1.410 -3.850 1.00 98.50 146 GLN A O 1
ATOM 1227 N N . MET A 1 147 ? 15.376 -3.593 -3.824 1.00 98.56 147 MET A N 1
ATOM 1228 C CA . MET A 1 147 ? 14.266 -4.071 -2.989 1.00 98.56 147 MET A CA 1
ATOM 1229 C C . MET A 1 147 ? 14.763 -5.262 -2.162 1.00 98.56 147 MET A C 1
ATOM 1231 O O . MET A 1 147 ? 15.854 -5.768 -2.433 1.00 98.56 147 MET A O 1
ATOM 1235 N N . SER A 1 148 ? 13.997 -5.700 -1.163 1.00 97.88 148 SER A N 1
ATOM 1236 C CA . SER A 1 148 ? 14.294 -6.944 -0.438 1.00 97.88 148 SER A CA 1
ATOM 1237 C C . SER A 1 148 ? 14.370 -8.124 -1.414 1.00 97.88 148 SER A C 1
ATOM 1239 O O . SER A 1 148 ? 13.645 -8.174 -2.416 1.00 97.88 148 SER A O 1
ATOM 1241 N N . ARG A 1 149 ? 15.254 -9.088 -1.130 1.00 97.69 149 ARG A N 1
ATOM 1242 C CA . ARG A 1 149 ? 15.428 -10.297 -1.945 1.00 97.69 149 ARG A CA 1
ATOM 1243 C C . ARG A 1 149 ? 14.133 -11.097 -2.053 1.00 97.69 149 ARG A C 1
ATOM 1245 O O . ARG A 1 149 ? 13.906 -11.696 -3.103 1.00 97.69 149 ARG A O 1
ATOM 1252 N N . GLU A 1 150 ? 13.287 -11.068 -1.023 1.00 96.94 150 GLU A N 1
ATOM 1253 C CA . GLU A 1 150 ? 11.993 -11.765 -0.986 1.00 96.94 150 GLU A CA 1
ATOM 1254 C C . GLU A 1 150 ? 11.040 -11.326 -2.114 1.00 96.94 150 GLU A C 1
ATOM 1256 O O . GLU A 1 150 ? 10.178 -12.092 -2.537 1.00 96.94 150 GLU A O 1
ATOM 1261 N N . VAL A 1 151 ? 11.225 -10.115 -2.648 1.00 98.44 151 VAL A N 1
ATOM 1262 C CA . VAL A 1 151 ? 10.408 -9.547 -3.732 1.00 98.44 151 VAL A CA 1
ATOM 1263 C C . VAL A 1 151 ? 10.864 -10.028 -5.116 1.00 98.44 151 VAL A C 1
ATOM 1265 O O . VAL A 1 151 ? 10.095 -10.006 -6.078 1.00 98.44 151 VAL A O 1
ATOM 1268 N N . TYR A 1 152 ? 12.132 -10.430 -5.252 1.00 98.50 152 TYR A N 1
ATOM 1269 C CA . TYR A 1 152 ? 12.809 -10.489 -6.548 1.00 98.50 152 TYR A CA 1
ATOM 1270 C C . TYR A 1 152 ? 12.154 -11.461 -7.529 1.00 98.50 152 TYR A C 1
ATOM 1272 O O . TYR A 1 152 ? 11.827 -11.066 -8.646 1.00 98.50 152 TYR A O 1
ATOM 1280 N N . ASP A 1 153 ? 11.959 -12.720 -7.135 1.00 98.56 153 ASP A N 1
ATOM 1281 C CA . ASP A 1 153 ? 11.508 -13.755 -8.071 1.00 98.56 153 ASP A CA 1
ATOM 1282 C C . ASP A 1 153 ? 10.081 -13.461 -8.579 1.00 98.56 153 ASP A C 1
ATOM 1284 O O . ASP A 1 153 ? 9.795 -13.610 -9.771 1.00 98.56 153 ASP A O 1
ATOM 1288 N N . ASP A 1 154 ? 9.216 -12.934 -7.710 1.00 98.75 154 ASP A N 1
ATOM 1289 C CA . ASP A 1 154 ? 7.852 -12.534 -8.061 1.00 98.75 154 ASP A CA 1
ATOM 1290 C C . ASP A 1 154 ? 7.811 -11.265 -8.920 1.00 98.75 154 ASP A C 1
ATOM 1292 O O . ASP A 1 154 ? 7.056 -11.207 -9.895 1.00 98.75 154 ASP A O 1
ATOM 1296 N N . PHE A 1 155 ? 8.680 -10.288 -8.649 1.00 98.62 155 PHE A N 1
ATOM 1297 C CA . PHE A 1 155 ? 8.849 -9.124 -9.519 1.00 98.62 155 PHE A CA 1
ATOM 1298 C C . PHE A 1 155 ? 9.338 -9.520 -10.917 1.00 98.62 155 PHE A C 1
ATOM 1300 O O . PHE A 1 155 ? 8.823 -9.025 -11.921 1.00 98.62 155 PHE A O 1
ATOM 1307 N N . VAL A 1 156 ? 10.317 -10.427 -11.013 1.00 98.38 156 VAL A N 1
ATOM 1308 C CA . VAL A 1 156 ? 10.814 -10.925 -12.305 1.00 98.38 156 VAL A CA 1
ATOM 1309 C C . VAL A 1 156 ? 9.705 -11.643 -13.070 1.00 98.38 156 VAL A C 1
ATOM 1311 O O . VAL A 1 156 ? 9.569 -11.432 -14.278 1.00 98.38 156 VAL A O 1
ATOM 1314 N N . ALA A 1 157 ? 8.892 -12.449 -12.387 1.00 98.62 157 ALA A N 1
ATOM 1315 C CA . ALA A 1 157 ? 7.762 -13.133 -13.000 1.00 98.62 157 ALA A CA 1
ATOM 1316 C C . ALA A 1 157 ? 6.692 -12.143 -13.506 1.00 98.62 157 ALA A C 1
ATOM 1318 O O . ALA A 1 157 ? 6.245 -12.276 -14.648 1.00 98.62 157 ALA A O 1
ATOM 1319 N N . LEU A 1 158 ? 6.354 -11.110 -12.723 1.00 98.62 158 LEU A N 1
ATOM 1320 C CA . LEU A 1 158 ? 5.455 -10.026 -13.143 1.00 98.62 158 LEU A CA 1
ATOM 1321 C C . LEU A 1 158 ? 6.017 -9.271 -14.356 1.00 98.62 158 LEU A C 1
ATOM 1323 O O . LEU A 1 158 ? 5.324 -9.076 -15.352 1.00 98.62 158 LEU A O 1
ATOM 1327 N N . ARG A 1 159 ? 7.305 -8.916 -14.330 1.00 97.62 159 ARG A N 1
ATOM 1328 C CA . ARG A 1 159 ? 7.993 -8.257 -15.451 1.00 97.62 159 ARG A CA 1
ATOM 1329 C C . ARG A 1 159 ? 7.950 -9.086 -16.725 1.00 97.62 159 ARG A C 1
ATOM 1331 O O . ARG A 1 159 ? 7.701 -8.540 -17.797 1.00 97.62 159 ARG A O 1
ATOM 1338 N N . ASN A 1 160 ? 8.180 -10.392 -16.629 1.00 97.50 160 ASN A N 1
ATOM 1339 C CA . ASN A 1 160 ? 8.069 -11.282 -17.780 1.00 97.50 160 ASN A CA 1
ATOM 1340 C C . ASN A 1 160 ? 6.627 -11.328 -18.303 1.00 97.50 160 ASN A C 1
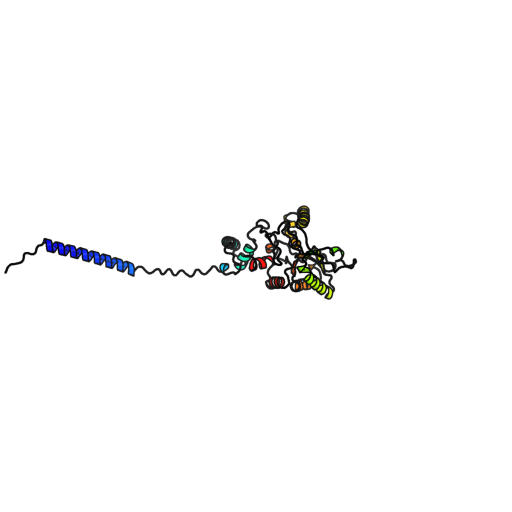ATOM 1342 O O . ASN A 1 160 ? 6.429 -11.280 -19.515 1.00 97.50 160 ASN A O 1
ATOM 1346 N N . LYS A 1 161 ? 5.628 -11.303 -17.411 1.00 98.50 161 LYS A N 1
ATOM 1347 C CA . LYS A 1 161 ? 4.220 -11.249 -17.810 1.00 98.50 161 LYS A CA 1
ATOM 1348 C C . LYS A 1 161 ? 3.852 -9.958 -18.539 1.00 98.50 161 LYS A C 1
ATOM 1350 O O . LYS A 1 161 ? 3.146 -10.008 -19.543 1.00 98.50 161 LYS A O 1
ATOM 1355 N N . CYS A 1 162 ? 4.371 -8.818 -18.088 1.00 97.31 162 CYS A N 1
ATOM 1356 C CA . CYS A 1 162 ? 4.239 -7.545 -18.799 1.00 97.31 162 CYS A CA 1
ATOM 1357 C C . CYS A 1 162 ? 4.905 -7.603 -20.183 1.00 97.31 162 CYS A C 1
ATOM 1359 O O . CYS A 1 162 ? 4.299 -7.202 -21.175 1.00 97.31 162 CYS A O 1
ATOM 1361 N N . ARG A 1 163 ? 6.104 -8.194 -20.286 1.00 95.44 163 ARG A N 1
ATOM 1362 C CA . ARG A 1 163 ? 6.822 -8.351 -21.564 1.00 95.44 163 ARG A CA 1
ATOM 1363 C C . ARG A 1 163 ? 6.082 -9.237 -22.566 1.00 95.44 163 ARG A C 1
ATOM 1365 O O . ARG A 1 163 ? 6.085 -8.917 -23.749 1.00 95.44 163 ARG A O 1
ATOM 1372 N N . GLU A 1 164 ? 5.409 -10.299 -22.119 1.00 97.56 164 GLU A N 1
ATOM 1373 C CA . GLU A 1 164 ? 4.524 -11.111 -22.978 1.00 97.56 164 GLU A CA 1
ATOM 1374 C C . GLU A 1 164 ? 3.382 -10.284 -23.593 1.00 97.56 164 GLU A C 1
ATOM 1376 O O . GLU A 1 164 ? 2.914 -10.593 -24.687 1.00 97.56 164 GLU A O 1
ATOM 1381 N N . LYS A 1 165 ? 2.949 -9.220 -22.907 1.00 97.06 165 LYS A N 1
ATOM 1382 C CA . LYS A 1 165 ? 1.984 -8.229 -23.404 1.00 97.06 165 LYS A CA 1
ATOM 1383 C C . LYS A 1 165 ? 2.613 -7.084 -24.203 1.00 97.06 165 LYS A C 1
ATOM 1385 O O . LYS A 1 165 ? 1.883 -6.218 -24.672 1.00 97.06 165 LYS A O 1
ATOM 1390 N N . GLY A 1 166 ? 3.933 -7.074 -24.373 1.00 95.25 166 GLY A N 1
ATOM 1391 C CA . GLY A 1 166 ? 4.650 -5.985 -25.034 1.00 95.25 166 GLY A CA 1
ATOM 1392 C C . GLY A 1 166 ? 4.835 -4.735 -24.170 1.00 95.25 166 GLY A C 1
ATOM 1393 O O . GLY A 1 166 ? 5.124 -3.684 -24.725 1.00 95.25 166 GLY A O 1
ATOM 1394 N N . ILE A 1 167 ? 4.689 -4.846 -22.844 1.00 95.12 167 ILE A N 1
ATOM 1395 C CA . ILE A 1 167 ? 4.814 -3.736 -21.889 1.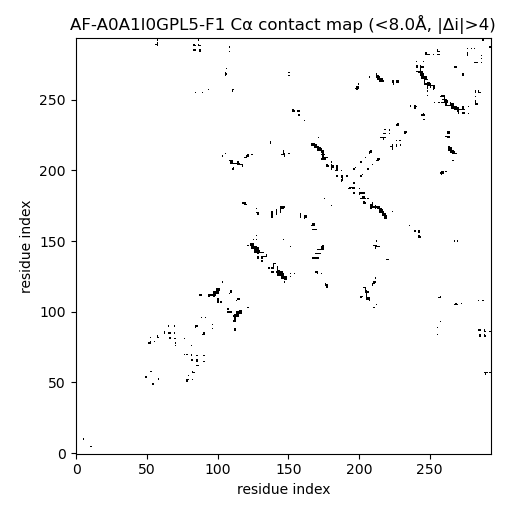00 95.12 167 ILE A CA 1
ATOM 1396 C C . ILE A 1 167 ? 6.162 -3.829 -21.162 1.00 95.12 167 ILE A C 1
ATOM 1398 O O . ILE A 1 167 ? 6.501 -4.863 -20.571 1.00 95.12 167 ILE A O 1
ATOM 1402 N N . SER A 1 168 ? 6.926 -2.741 -21.150 1.00 94.25 168 SER A N 1
ATOM 1403 C CA . SER A 1 168 ? 8.094 -2.562 -20.287 1.00 94.25 168 SER A CA 1
ATOM 1404 C C . SER A 1 168 ? 7.643 -2.144 -18.889 1.00 94.25 168 SER A C 1
ATOM 1406 O O . SER A 1 168 ? 6.985 -1.125 -18.725 1.00 94.25 168 SER A O 1
ATOM 1408 N N . PHE A 1 169 ? 7.994 -2.924 -17.868 1.00 96.56 169 PHE A N 1
ATOM 1409 C CA . PHE A 1 169 ? 7.606 -2.689 -16.473 1.00 96.56 169 PHE A CA 1
ATOM 1410 C C . PHE A 1 169 ? 8.838 -2.611 -15.574 1.00 96.56 169 PHE A C 1
ATOM 1412 O O . PHE A 1 169 ? 9.612 -3.572 -15.485 1.00 96.56 169 PHE A O 1
ATOM 1419 N N . TYR A 1 170 ? 9.034 -1.486 -14.893 1.00 97.25 170 TYR A N 1
ATOM 1420 C CA . TYR A 1 170 ? 10.230 -1.266 -14.085 1.00 97.25 170 TYR A CA 1
ATOM 1421 C C . TYR A 1 170 ? 9.965 -0.402 -12.855 1.00 97.25 170 TYR A C 1
ATOM 1423 O O . TYR A 1 170 ? 9.056 0.425 -12.822 1.00 97.25 170 TYR A O 1
ATOM 1431 N N . VAL A 1 171 ? 10.810 -0.583 -11.838 1.00 98.19 171 VAL A N 1
ATOM 1432 C CA . VAL A 1 171 ? 10.788 0.235 -10.621 1.00 98.19 171 VAL A CA 1
ATOM 1433 C C . VAL A 1 171 ? 11.467 1.577 -10.885 1.00 98.19 171 VAL A C 1
ATOM 1435 O O . VAL A 1 171 ? 12.611 1.600 -11.331 1.00 98.19 171 VAL A O 1
ATOM 1438 N N . VAL A 1 172 ? 10.814 2.692 -10.568 1.00 97.69 172 VAL A N 1
ATOM 1439 C CA . VAL A 1 172 ? 11.423 4.037 -10.602 1.00 97.69 172 VAL A CA 1
ATOM 1440 C C . VAL A 1 172 ? 11.908 4.500 -9.232 1.00 97.69 172 VAL A C 1
ATOM 1442 O O . VAL A 1 172 ? 12.730 5.408 -9.147 1.00 97.69 172 VAL A O 1
ATOM 1445 N N . SER A 1 173 ? 11.416 3.875 -8.162 1.00 97.94 173 SER A N 1
ATOM 1446 C CA . SER A 1 173 ? 11.852 4.129 -6.791 1.00 97.94 173 SER A CA 1
ATOM 1447 C C . SER A 1 173 ? 11.595 2.897 -5.922 1.00 97.94 173 SER A C 1
ATOM 1449 O O . SER A 1 173 ? 10.455 2.569 -5.622 1.00 97.94 173 SER A O 1
ATOM 1451 N N . GLY A 1 174 ? 12.663 2.191 -5.541 1.00 98.25 174 GLY A N 1
ATOM 1452 C CA . GLY A 1 174 ? 12.620 1.041 -4.627 1.00 98.25 174 GLY A CA 1
ATOM 1453 C C . GLY A 1 174 ? 12.893 1.440 -3.172 1.00 98.25 174 GLY A C 1
ATOM 1454 O O . GLY A 1 174 ? 12.344 2.420 -2.676 1.00 98.25 174 GLY A O 1
ATOM 1455 N N . TYR A 1 175 ? 13.785 0.707 -2.505 1.00 98.31 175 TYR A N 1
ATOM 1456 C CA . TYR A 1 175 ? 14.241 0.975 -1.145 1.00 98.31 175 TYR A CA 1
ATOM 1457 C C . TYR A 1 175 ? 14.728 2.415 -0.963 1.00 98.31 175 TYR A C 1
ATOM 1459 O O . TYR A 1 175 ? 15.501 2.946 -1.771 1.00 98.31 175 TYR A O 1
ATOM 1467 N N . ARG A 1 176 ? 14.312 3.018 0.154 1.00 97.62 176 ARG A N 1
ATOM 1468 C CA . ARG A 1 176 ? 14.722 4.358 0.572 1.00 97.62 176 ARG A CA 1
ATOM 1469 C C . ARG A 1 176 ? 14.987 4.371 2.073 1.00 97.62 176 ARG A C 1
ATOM 1471 O O . ARG A 1 176 ? 14.087 4.122 2.871 1.00 97.62 176 ARG A O 1
ATOM 1478 N N . SER A 1 177 ? 16.220 4.687 2.458 1.00 96.88 177 SER A N 1
ATOM 1479 C CA . SER A 1 177 ? 16.603 4.782 3.869 1.00 96.88 177 SER A CA 1
ATOM 1480 C C . SER A 1 177 ? 15.908 5.950 4.576 1.00 96.88 177 SER A C 1
ATOM 1482 O O . SER A 1 177 ? 15.556 6.950 3.941 1.00 96.88 177 SER A O 1
ATOM 1484 N N . THR A 1 178 ? 15.775 5.874 5.903 1.00 96.50 178 THR A N 1
ATOM 1485 C CA . THR A 1 178 ? 15.189 6.952 6.723 1.00 96.50 178 THR A CA 1
ATOM 1486 C C . THR A 1 178 ? 15.833 8.328 6.468 1.00 96.50 178 THR A C 1
ATOM 1488 O O . THR A 1 178 ? 15.088 9.283 6.235 1.00 96.50 178 THR A O 1
ATOM 1491 N N . PRO A 1 179 ? 17.177 8.475 6.392 1.00 97.25 179 PRO A N 1
ATOM 1492 C CA . PRO A 1 179 ? 17.794 9.769 6.076 1.00 97.25 179 PRO A CA 1
ATOM 1493 C C . PRO A 1 179 ? 17.498 10.274 4.657 1.00 97.25 179 PRO A C 1
ATOM 1495 O O . PRO A 1 179 ? 17.456 11.481 4.418 1.00 97.25 179 PRO A O 1
ATOM 1498 N N . ALA A 1 180 ? 17.315 9.372 3.686 1.00 96.56 180 ALA A N 1
ATOM 1499 C CA . ALA A 1 180 ? 16.903 9.758 2.340 1.00 96.56 180 ALA A CA 1
ATOM 1500 C C . ALA A 1 180 ? 15.438 10.223 2.330 1.00 96.56 180 ALA A C 1
ATOM 1502 O O . ALA A 1 180 ? 15.144 11.265 1.744 1.00 96.56 18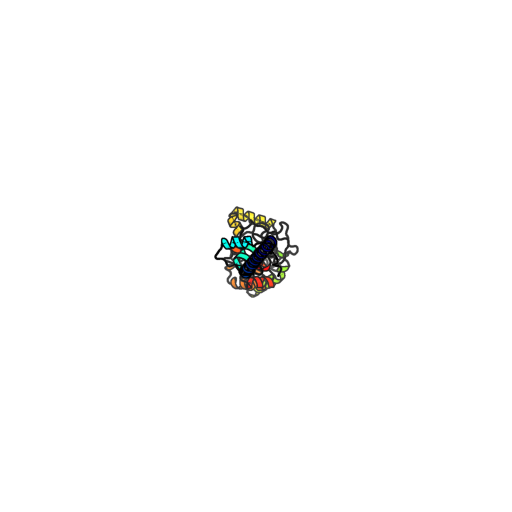0 ALA A O 1
ATOM 1503 N N . GLN A 1 181 ? 14.551 9.522 3.048 1.00 97.75 181 GLN A N 1
ATOM 1504 C CA . GLN A 1 181 ? 13.157 9.935 3.229 1.00 97.75 181 GLN A CA 1
ATOM 1505 C C . GLN A 1 181 ? 13.055 11.317 3.883 1.00 97.75 181 GLN A C 1
ATOM 1507 O O . GLN A 1 181 ? 12.254 12.137 3.450 1.00 97.75 181 GLN A O 1
ATOM 1512 N N . GLU A 1 182 ? 13.893 11.619 4.877 1.00 97.81 182 GLU A N 1
ATOM 1513 C CA . GLU A 1 182 ? 13.941 12.943 5.508 1.00 97.81 182 GLU A CA 1
ATOM 1514 C C . GLU A 1 182 ? 14.292 14.058 4.529 1.00 97.81 182 GLU A C 1
ATOM 1516 O O . GLU A 1 182 ? 13.648 15.109 4.530 1.00 97.81 182 GLU A O 1
ATOM 1521 N N . LYS A 1 183 ? 15.275 13.831 3.654 1.00 97.62 183 LYS A N 1
ATOM 1522 C CA . LYS A 1 183 ? 15.625 14.801 2.610 1.00 97.62 183 LYS A CA 1
ATOM 1523 C C . LYS A 1 183 ? 14.450 15.031 1.657 1.00 97.62 183 LYS A C 1
ATOM 1525 O O . LYS A 1 183 ? 14.137 16.188 1.380 1.00 97.62 183 LYS A O 1
ATOM 1530 N N . SER A 1 184 ? 13.794 13.961 1.203 1.00 96.00 184 SER A N 1
ATOM 1531 C CA . SER A 1 184 ? 12.620 14.040 0.322 1.00 96.00 184 SER A CA 1
ATOM 1532 C C . SER A 1 184 ? 11.449 14.764 0.987 1.00 96.00 184 SER A C 1
ATOM 1534 O O . SER A 1 184 ? 10.893 15.691 0.405 1.00 96.00 184 SER A O 1
ATOM 1536 N N . TYR A 1 185 ? 11.115 14.404 2.227 1.00 97.94 185 TYR A N 1
ATOM 1537 C CA . TYR A 1 185 ? 10.020 15.025 2.969 1.00 97.94 185 TYR A CA 1
ATOM 1538 C C . TYR A 1 185 ? 10.282 16.512 3.220 1.00 97.94 185 TYR A C 1
ATOM 1540 O O . TYR A 1 185 ? 9.422 17.345 2.951 1.00 97.94 185 TYR A O 1
ATOM 1548 N N . ARG A 1 186 ? 11.496 16.874 3.659 1.00 98.19 186 ARG A N 1
ATOM 1549 C CA . ARG A 1 186 ? 11.872 18.279 3.864 1.00 98.19 186 ARG A CA 1
ATOM 1550 C C . ARG A 1 186 ? 11.786 19.084 2.569 1.00 98.19 186 ARG A C 1
ATOM 1552 O O . ARG A 1 186 ? 11.341 20.226 2.599 1.00 98.19 186 ARG A O 1
ATOM 1559 N N . HIS A 1 187 ? 12.197 18.507 1.442 1.00 97.81 187 HIS A N 1
ATOM 1560 C CA . HIS A 1 187 ? 12.056 19.162 0.144 1.00 97.81 187 HIS A CA 1
ATOM 1561 C C . HIS A 1 187 ? 10.583 19.425 -0.202 1.00 97.81 187 HIS A C 1
ATOM 1563 O O . HIS A 1 187 ? 10.244 20.559 -0.534 1.00 97.81 187 HIS A O 1
ATOM 1569 N N . MET A 1 188 ? 9.712 18.422 -0.057 1.00 97.19 188 MET A N 1
ATOM 1570 C CA . MET A 1 188 ? 8.272 18.562 -0.308 1.00 97.19 188 MET A CA 1
ATOM 1571 C C . MET A 1 188 ? 7.627 19.605 0.612 1.00 97.19 188 MET A C 1
ATOM 1573 O O . MET A 1 188 ? 6.949 20.510 0.131 1.00 97.19 188 MET A O 1
ATOM 1577 N N . ALA A 1 189 ? 7.899 19.535 1.918 1.00 97.81 189 ALA A N 1
ATOM 1578 C CA . ALA A 1 189 ? 7.329 20.452 2.903 1.00 97.81 189 ALA A CA 1
ATOM 1579 C C . ALA A 1 189 ? 7.763 21.909 2.680 1.00 97.81 189 ALA A C 1
ATOM 1581 O O . ALA A 1 189 ? 6.965 22.822 2.876 1.00 97.81 189 ALA A O 1
ATOM 1582 N N . ASN A 1 190 ? 9.007 22.126 2.240 1.00 97.94 190 ASN A N 1
ATOM 1583 C CA . ASN A 1 190 ? 9.518 23.460 1.917 1.00 97.94 190 ASN A CA 1
ATOM 1584 C C . ASN A 1 190 ? 9.002 23.993 0.573 1.00 97.94 190 ASN A C 1
ATOM 1586 O O . ASN A 1 190 ? 8.929 25.205 0.398 1.00 97.94 190 ASN A O 1
ATOM 1590 N N . THR A 1 191 ? 8.714 23.109 -0.384 1.00 97.81 191 THR A N 1
ATOM 1591 C CA . THR A 1 191 ? 8.273 23.495 -1.735 1.00 97.81 191 THR A CA 1
ATOM 1592 C C . THR A 1 191 ? 6.777 23.796 -1.776 1.00 97.81 191 THR A C 1
ATOM 1594 O O . THR A 1 191 ? 6.365 24.720 -2.471 1.00 97.81 191 THR A O 1
ATOM 1597 N N . PHE A 1 192 ? 5.974 23.036 -1.028 1.00 95.88 192 PHE A N 1
ATOM 1598 C CA . PHE A 1 192 ? 4.515 23.141 -1.035 1.00 95.88 192 PHE A CA 1
ATOM 1599 C C . PHE A 1 192 ? 3.994 23.613 0.326 1.00 95.88 192 PHE A C 1
ATOM 1601 O O . PHE A 1 192 ? 3.732 24.796 0.524 1.00 95.88 192 PHE A O 1
ATOM 1608 N N . SER A 1 193 ? 3.857 22.689 1.273 1.00 97.75 193 SER A N 1
ATOM 1609 C CA . SER A 1 193 ? 3.563 22.922 2.688 1.00 97.75 193 SER A CA 1
ATOM 1610 C C . SER A 1 193 ? 3.681 21.586 3.428 1.00 97.75 193 SER A C 1
ATOM 1612 O O . SER A 1 193 ? 3.779 20.531 2.799 1.00 97.75 193 SER A O 1
ATOM 1614 N N . VAL A 1 194 ? 3.640 21.598 4.764 1.00 97.38 194 VAL A N 1
ATOM 1615 C CA . VAL A 1 194 ? 3.558 20.354 5.553 1.00 97.38 194 VAL A CA 1
ATOM 1616 C C . VAL A 1 194 ? 2.290 19.566 5.214 1.00 97.38 194 VAL A C 1
ATOM 1618 O O . VAL A 1 194 ? 2.361 18.356 5.042 1.00 97.38 194 VAL A O 1
ATOM 1621 N N . GLU A 1 195 ? 1.154 20.249 5.072 1.00 96.31 195 GLU A N 1
ATOM 1622 C CA . GLU A 1 195 ? -0.134 19.616 4.774 1.00 96.31 195 GLU A CA 1
ATOM 1623 C C . GLU A 1 195 ? -0.144 18.960 3.386 1.00 96.31 195 GLU A C 1
ATOM 1625 O O . GLU A 1 195 ? -0.561 17.812 3.259 1.00 96.31 195 GLU A O 1
ATOM 1630 N N . GLU A 1 196 ? 0.381 19.636 2.359 1.00 96.44 196 GLU A N 1
ATOM 1631 C CA . GLU A 1 196 ? 0.490 19.063 1.011 1.00 96.44 196 GLU A CA 1
ATOM 1632 C C . GLU A 1 196 ? 1.524 17.936 0.949 1.00 96.44 196 GLU A C 1
ATOM 1634 O O . GLU A 1 196 ? 1.291 16.914 0.304 1.00 96.44 196 GLU A O 1
ATOM 1639 N N . ALA A 1 197 ? 2.655 18.081 1.648 1.00 96.94 197 ALA A N 1
ATOM 1640 C CA . ALA A 1 197 ? 3.655 17.023 1.728 1.00 96.94 197 ALA A CA 1
ATOM 1641 C C . ALA A 1 197 ? 3.078 15.768 2.389 1.00 96.94 197 ALA A C 1
ATOM 1643 O O . ALA A 1 197 ? 3.274 14.673 1.874 1.00 96.94 197 ALA A O 1
ATOM 1644 N N . ASP A 1 198 ? 2.324 15.912 3.481 1.00 97.38 198 ASP A N 1
ATOM 1645 C CA . ASP A 1 198 ? 1.744 14.777 4.195 1.00 97.38 198 ASP A CA 1
ATOM 1646 C C . ASP A 1 198 ? 0.719 13.993 3.352 1.00 97.38 198 ASP A C 1
ATOM 1648 O O . ASP A 1 198 ? 0.458 12.838 3.686 1.00 97.38 198 ASP A O 1
ATOM 1652 N N . LYS A 1 199 ? 0.154 14.546 2.267 1.00 96.25 199 LYS A N 1
ATOM 1653 C CA . LYS A 1 199 ? -0.788 13.821 1.385 1.00 96.25 199 LYS A CA 1
ATOM 1654 C C . LYS A 1 199 ? -0.134 12.703 0.569 1.00 96.25 199 LYS A C 1
ATOM 1656 O O . LYS A 1 199 ? -0.787 11.707 0.293 1.00 96.25 199 LYS A O 1
ATOM 1661 N N . THR A 1 200 ? 1.129 12.863 0.175 1.00 93.12 200 THR A N 1
ATOM 1662 C CA . THR A 1 200 ? 1.818 11.955 -0.776 1.00 93.12 200 THR A CA 1
ATOM 1663 C C . THR A 1 200 ? 3.228 11.562 -0.332 1.00 93.12 200 THR A C 1
ATOM 1665 O O . THR A 1 200 ? 3.847 10.650 -0.865 1.00 93.12 200 THR A O 1
ATOM 1668 N N . CYS A 1 201 ? 3.786 12.233 0.676 1.00 96.19 201 CYS A N 1
ATOM 1669 C CA . CYS A 1 201 ? 5.139 11.994 1.151 1.00 96.19 201 CYS A CA 1
ATOM 1670 C C . CYS A 1 201 ? 5.122 11.635 2.634 1.00 96.19 201 CYS A C 1
ATOM 1672 O O . CYS A 1 201 ? 4.836 12.447 3.511 1.00 96.19 201 CYS A O 1
ATOM 1674 N N . SER A 1 202 ? 5.472 10.387 2.935 1.00 97.19 202 SER A N 1
ATOM 1675 C CA . SER A 1 202 ? 5.611 9.910 4.309 1.00 97.19 202 SER A CA 1
ATOM 1676 C C . SER A 1 202 ? 6.687 10.670 5.087 1.00 97.19 202 SER A C 1
ATOM 1678 O O . SER A 1 202 ? 7.776 10.935 4.568 1.00 97.19 202 SER A O 1
ATOM 1680 N N . ARG A 1 203 ? 6.436 10.937 6.370 1.00 97.69 203 ARG A N 1
ATOM 1681 C CA . ARG A 1 203 ? 7.479 11.418 7.288 1.00 97.69 203 ARG A CA 1
ATOM 1682 C C . ARG A 1 203 ? 8.582 10.359 7.485 1.00 97.69 203 ARG A C 1
ATOM 1684 O O . ARG A 1 203 ? 8.351 9.171 7.243 1.00 97.69 203 ARG A O 1
ATOM 1691 N N . PRO A 1 204 ? 9.793 10.743 7.927 1.00 96.50 204 PRO A N 1
ATOM 1692 C CA . PRO A 1 204 ? 10.884 9.795 8.176 1.00 96.50 204 PRO A CA 1
ATOM 1693 C C . PRO A 1 204 ? 10.476 8.677 9.140 1.00 96.50 204 PRO A C 1
ATOM 1695 O O . PRO A 1 204 ? 9.893 8.939 10.190 1.00 96.50 204 PRO A O 1
ATOM 1698 N N . GLY A 1 205 ? 10.777 7.429 8.776 1.00 95.31 205 GLY A N 1
ATOM 1699 C CA . GLY A 1 205 ? 10.372 6.235 9.524 1.00 95.31 205 GLY A CA 1
ATOM 1700 C C . GLY A 1 205 ? 8.941 5.757 9.245 1.00 95.31 205 GLY A C 1
ATOM 1701 O O . GLY A 1 205 ? 8.594 4.662 9.664 1.00 95.31 205 GLY A O 1
ATOM 1702 N N . HIS A 1 206 ? 8.128 6.523 8.513 1.00 97.56 206 HIS A N 1
ATOM 1703 C CA . HIS A 1 206 ? 6.749 6.168 8.147 1.00 97.56 206 HIS A CA 1
ATOM 1704 C C . HIS A 1 206 ? 6.604 5.725 6.680 1.00 97.56 206 HIS A C 1
ATOM 1706 O O . HIS A 1 206 ? 5.492 5.629 6.173 1.00 97.56 206 HIS A O 1
ATOM 1712 N N . SER A 1 207 ? 7.713 5.477 5.977 1.00 97.50 207 SER A N 1
ATOM 1713 C CA . SER A 1 207 ? 7.691 5.069 4.569 1.00 97.50 207 SER A CA 1
ATOM 1714 C C . SER A 1 207 ? 7.778 3.555 4.416 1.00 97.50 207 SER A C 1
ATOM 1716 O O . SER A 1 207 ? 8.731 2.945 4.902 1.00 97.50 207 SER A O 1
ATOM 1718 N N . GLU A 1 208 ? 6.866 2.950 3.653 1.00 97.31 208 GLU A N 1
ATOM 1719 C CA . GLU A 1 208 ? 6.983 1.533 3.284 1.00 97.31 208 GLU A CA 1
ATOM 1720 C C . GLU A 1 208 ? 8.193 1.259 2.372 1.00 97.31 208 GLU A C 1
ATOM 1722 O O . GLU A 1 208 ? 8.731 0.153 2.397 1.00 97.31 208 GLU A O 1
ATOM 1727 N N . HIS A 1 209 ? 8.714 2.259 1.644 1.00 98.12 209 HIS A N 1
ATOM 1728 C CA . HIS A 1 209 ? 9.971 2.104 0.893 1.00 98.12 209 HIS A CA 1
ATOM 1729 C C . HIS A 1 209 ? 11.134 1.697 1.800 1.00 98.12 209 HIS A C 1
ATOM 1731 O O . HIS A 1 209 ? 12.053 1.008 1.363 1.00 98.12 209 HIS A O 1
ATOM 1737 N N . THR A 1 210 ? 11.117 2.106 3.069 1.00 97.19 210 THR A N 1
ATOM 1738 C CA . THR A 1 210 ? 12.178 1.775 4.022 1.00 97.19 210 THR A CA 1
ATOM 1739 C C . THR A 1 210 ? 12.177 0.287 4.388 1.00 97.19 210 THR A C 1
ATOM 1741 O O . THR A 1 210 ? 13.237 -0.239 4.706 1.00 97.19 210 THR A O 1
ATOM 1744 N N . LEU A 1 211 ? 11.053 -0.428 4.223 1.00 96.69 211 LEU A N 1
ATOM 1745 C CA . LEU A 1 211 ? 10.990 -1.893 4.349 1.00 96.69 211 LEU A CA 1
ATOM 1746 C C . LEU A 1 211 ? 11.706 -2.629 3.207 1.00 96.69 211 LEU A C 1
ATOM 1748 O O . LEU A 1 211 ? 11.972 -3.817 3.322 1.00 96.69 211 LEU A O 1
ATOM 1752 N N . GLY A 1 212 ? 11.948 -1.970 2.068 1.00 97.50 212 GLY A N 1
ATOM 1753 C CA . GLY A 1 212 ? 12.355 -2.661 0.839 1.00 97.50 212 GLY A CA 1
ATOM 1754 C C . GLY A 1 212 ? 11.244 -3.520 0.213 1.00 97.50 212 GLY A C 1
ATOM 1755 O O . GLY A 1 212 ? 11.515 -4.239 -0.745 1.00 97.50 212 GLY A O 1
ATOM 1756 N N . LEU A 1 213 ? 10.010 -3.425 0.726 1.00 98.12 213 LEU A N 1
ATOM 1757 C CA . LEU A 1 213 ? 8.822 -4.159 0.268 1.00 98.12 213 LEU A CA 1
ATOM 1758 C C . LEU A 1 213 ? 7.847 -3.290 -0.540 1.00 98.12 213 LEU A C 1
ATOM 1760 O O . LEU A 1 213 ? 6.836 -3.798 -1.014 1.00 98.12 213 LEU A O 1
ATOM 1764 N N . ALA A 1 214 ? 8.126 -1.996 -0.695 1.00 98.38 214 ALA A N 1
ATOM 1765 C CA . ALA A 1 214 ? 7.332 -1.097 -1.522 1.00 98.38 214 ALA A CA 1
ATOM 1766 C C . ALA A 1 214 ? 8.167 -0.465 -2.633 1.00 98.38 214 ALA A C 1
ATOM 1768 O O . ALA A 1 214 ? 9.378 -0.248 -2.483 1.00 98.38 214 ALA A O 1
ATOM 1769 N N . CYS A 1 215 ? 7.514 -0.179 -3.753 1.00 98.69 215 CYS A N 1
ATOM 1770 C CA . CYS A 1 215 ? 8.132 0.481 -4.886 1.00 98.69 215 CYS A CA 1
ATOM 1771 C C . CYS A 1 215 ? 7.146 1.349 -5.664 1.00 98.69 215 CYS A C 1
ATOM 1773 O O . CYS A 1 215 ? 5.971 1.023 -5.789 1.00 98.69 215 CYS A O 1
ATOM 1775 N N . ASP A 1 216 ? 7.676 2.419 -6.248 1.00 98.62 216 ASP A N 1
ATOM 1776 C CA . ASP A 1 216 ? 6.990 3.180 -7.282 1.00 98.62 216 ASP A CA 1
ATOM 1777 C C . ASP A 1 216 ? 7.422 2.619 -8.635 1.00 98.62 216 ASP A C 1
ATOM 1779 O O . ASP A 1 216 ? 8.618 2.368 -8.862 1.00 98.62 216 ASP A O 1
ATOM 1783 N N . VAL A 1 217 ? 6.467 2.421 -9.539 1.00 98.44 217 VAL A N 1
ATOM 1784 C CA . VAL A 1 217 ? 6.699 1.760 -10.830 1.00 98.44 217 VAL A CA 1
ATOM 1785 C C . VAL A 1 217 ? 6.231 2.608 -12.005 1.00 98.44 217 VAL A C 1
ATOM 1787 O O . VAL A 1 217 ? 5.437 3.532 -11.854 1.00 98.44 217 VAL A O 1
ATOM 1790 N N . ALA A 1 218 ? 6.733 2.285 -13.192 1.00 97.50 218 ALA A N 1
ATOM 1791 C CA . ALA A 1 218 ? 6.309 2.880 -14.452 1.00 97.50 218 ALA A CA 1
ATOM 1792 C C . ALA A 1 218 ? 6.101 1.796 -15.519 1.00 97.50 218 ALA A C 1
ATOM 1794 O O . ALA A 1 218 ? 6.650 0.691 -15.412 1.00 97.50 218 ALA A O 1
ATOM 1795 N N . LEU A 1 219 ? 5.309 2.140 -16.540 1.00 96.38 219 LEU A N 1
ATOM 1796 C CA . LEU A 1 219 ? 5.047 1.310 -17.714 1.00 96.38 219 LEU A CA 1
ATOM 1797 C C . LEU A 1 219 ? 5.487 2.055 -18.977 1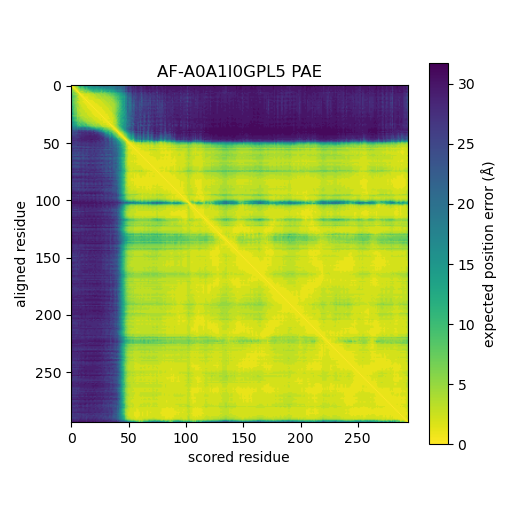.00 96.38 219 LEU A C 1
ATOM 1799 O O . LEU A 1 219 ? 5.078 3.194 -19.205 1.00 96.38 219 LEU A O 1
ATOM 1803 N N . ASP A 1 220 ? 6.309 1.411 -19.799 1.00 93.81 220 ASP A N 1
ATOM 1804 C CA . ASP A 1 220 ? 6.836 1.958 -21.050 1.00 93.81 220 ASP A CA 1
ATOM 1805 C C . ASP A 1 220 ? 7.451 3.355 -20.876 1.00 93.81 220 ASP A C 1
ATOM 1807 O O . ASP A 1 220 ? 8.431 3.531 -20.155 1.00 93.81 220 ASP A O 1
ATOM 1811 N N . THR A 1 221 ? 6.903 4.358 -21.562 1.00 91.69 221 THR A N 1
ATOM 1812 C CA . THR A 1 221 ? 7.331 5.758 -21.476 1.00 91.69 221 THR A CA 1
ATOM 1813 C C . THR A 1 221 ? 6.428 6.601 -20.581 1.00 91.69 221 THR A C 1
ATOM 1815 O O . THR A 1 221 ? 6.664 7.803 -20.447 1.00 91.69 221 THR A O 1
ATOM 1818 N N . TYR A 1 222 ? 5.382 6.012 -19.995 1.00 93.69 222 TYR A N 1
ATOM 1819 C CA . TYR A 1 222 ? 4.483 6.721 -19.094 1.00 93.69 222 TYR A CA 1
ATOM 1820 C C . TYR A 1 222 ? 5.215 6.967 -17.777 1.00 93.69 222 TYR A C 1
ATOM 1822 O O . TYR A 1 222 ? 5.765 6.044 -17.174 1.00 93.69 222 TYR A O 1
ATOM 1830 N N . SER A 1 223 ? 5.250 8.226 -17.334 1.00 90.56 223 SER A N 1
ATOM 1831 C CA . SER A 1 223 ? 5.781 8.543 -16.008 1.00 90.56 223 SER A CA 1
ATOM 1832 C C . SER A 1 223 ? 4.939 7.850 -14.937 1.00 90.56 223 SER A C 1
ATOM 1834 O O . SER A 1 223 ? 3.775 7.522 -15.176 1.00 90.56 223 SER A O 1
ATOM 1836 N N . PHE A 1 224 ? 5.514 7.623 -13.758 1.00 90.19 224 PHE A N 1
ATOM 1837 C CA . PHE A 1 224 ? 4.799 6.926 -12.692 1.00 90.19 224 PHE A CA 1
ATOM 1838 C C . PHE A 1 224 ? 3.529 7.691 -12.278 1.00 90.19 224 PHE A C 1
ATOM 1840 O O . PHE A 1 224 ? 2.482 7.081 -12.102 1.00 90.19 224 PHE A O 1
ATOM 1847 N N . GLU A 1 225 ? 3.560 9.027 -12.268 1.00 90.62 225 GLU A N 1
ATOM 1848 C CA . GLU A 1 225 ? 2.400 9.878 -11.963 1.00 90.62 225 GLU A CA 1
ATOM 1849 C C . GLU A 1 225 ? 1.261 9.717 -12.981 1.00 90.62 225 GLU A C 1
ATOM 1851 O O . GLU A 1 225 ? 0.095 9.920 -12.657 1.00 90.62 225 GLU A O 1
ATOM 1856 N N . ASN A 1 226 ? 1.594 9.338 -14.217 1.00 93.94 226 ASN A N 1
ATOM 1857 C CA . ASN A 1 226 ? 0.651 9.159 -15.320 1.00 93.94 226 ASN A CA 1
ATOM 1858 C C . ASN A 1 226 ? 0.415 7.685 -15.667 1.00 93.94 226 ASN A C 1
ATOM 1860 O O . ASN A 1 226 ? -0.189 7.400 -16.702 1.00 93.94 226 ASN A O 1
ATOM 1864 N N . ILE A 1 227 ? 0.877 6.747 -14.832 1.00 96.44 227 ILE A N 1
ATOM 1865 C CA . ILE A 1 227 ? 0.801 5.306 -15.110 1.00 96.44 227 ILE A CA 1
ATOM 1866 C C . ILE A 1 227 ? -0.640 4.844 -15.367 1.00 96.44 227 ILE A C 1
ATOM 1868 O O . ILE A 1 227 ? -0.866 3.987 -16.216 1.00 96.44 227 ILE A O 1
ATOM 1872 N N . VAL A 1 228 ? -1.620 5.470 -14.704 1.00 96.94 228 VAL A N 1
ATOM 1873 C CA . VAL A 1 228 ? -3.054 5.178 -14.858 1.00 96.94 228 VAL A CA 1
ATOM 1874 C C . VAL A 1 228 ? -3.579 5.461 -16.271 1.00 96.94 228 VAL A C 1
ATOM 1876 O O . VAL A 1 228 ? -4.546 4.843 -16.706 1.00 96.94 228 VAL A O 1
ATOM 1879 N N . ASN A 1 229 ? -2.911 6.344 -17.021 1.00 97.38 229 ASN A N 1
ATOM 1880 C CA . ASN A 1 229 ? -3.266 6.679 -18.402 1.00 97.38 229 ASN A CA 1
ATOM 1881 C C . ASN A 1 229 ? -2.719 5.665 -19.421 1.00 97.38 229 ASN A C 1
ATOM 1883 O O . ASN A 1 229 ? -2.992 5.787 -20.618 1.00 97.38 229 ASN A O 1
ATOM 1887 N N . HIS A 1 230 ? -1.924 4.687 -18.978 1.00 97.81 230 HIS A N 1
ATOM 1888 C CA . HIS A 1 230 ? -1.453 3.613 -19.838 1.00 97.81 230 HIS A CA 1
ATOM 1889 C C . HIS A 1 230 ? -2.649 2.744 -20.289 1.00 97.81 230 HIS A C 1
ATOM 1891 O O . HIS A 1 230 ? -3.423 2.310 -19.433 1.00 97.81 230 HIS A O 1
ATOM 1897 N N . PRO A 1 231 ? -2.807 2.417 -21.590 1.00 97.56 231 PRO A N 1
ATOM 1898 C CA . PRO A 1 231 ? -3.965 1.662 -22.092 1.00 97.56 231 PRO A CA 1
ATOM 1899 C C . PRO A 1 231 ? -4.198 0.318 -21.385 1.00 97.56 231 PRO A C 1
ATOM 1901 O O . PRO A 1 231 ? -5.332 -0.094 -21.164 1.00 97.56 231 PRO A O 1
ATOM 1904 N N . GLU A 1 232 ? -3.111 -0.340 -20.983 1.00 97.69 232 GLU A N 1
ATOM 1905 C CA . GLU A 1 232 ? -3.131 -1.633 -20.287 1.00 97.69 232 GLU A CA 1
ATOM 1906 C C . GLU A 1 232 ? -3.097 -1.510 -18.750 1.00 97.69 232 GLU A C 1
ATOM 1908 O O . GLU A 1 232 ? -2.937 -2.520 -18.068 1.00 97.69 232 GLU A O 1
ATOM 1913 N N . TYR A 1 233 ? -3.226 -0.305 -18.169 1.00 98.00 233 TYR A N 1
ATOM 1914 C CA . TYR A 1 233 ? -3.102 -0.125 -16.713 1.00 98.00 233 TYR A CA 1
ATOM 1915 C C . TYR A 1 233 ? -4.113 -0.968 -15.935 1.00 98.00 233 TYR A C 1
ATOM 1917 O O . TYR A 1 233 ? -3.755 -1.596 -14.944 1.00 98.00 233 TYR A O 1
ATOM 1925 N N . LYS A 1 234 ? -5.366 -1.033 -16.403 1.00 97.69 234 LYS A N 1
ATOM 1926 C CA . LYS A 1 234 ? -6.399 -1.849 -15.754 1.00 97.69 234 LYS A CA 1
ATOM 1927 C C . LYS A 1 234 ? -5.988 -3.322 -15.683 1.00 97.69 234 LYS A C 1
ATOM 1929 O O . LYS A 1 234 ? -6.038 -3.915 -14.612 1.00 97.69 234 LYS A O 1
ATOM 1934 N N . TRP A 1 235 ? -5.531 -3.881 -16.803 1.00 98.31 235 TRP A N 1
ATOM 1935 C CA . TRP A 1 235 ? -5.024 -5.251 -16.852 1.00 98.31 235 TRP A CA 1
ATOM 1936 C C . TRP A 1 235 ? -3.813 -5.433 -15.927 1.00 98.31 235 TRP A C 1
ATOM 1938 O O . TRP A 1 235 ? -3.748 -6.406 -15.179 1.00 98.31 235 TRP A O 1
ATOM 1948 N N . PHE A 1 236 ? -2.874 -4.484 -15.944 1.00 98.44 236 PHE A N 1
ATOM 1949 C CA . PHE A 1 236 ? -1.695 -4.511 -15.083 1.00 98.44 236 PHE A CA 1
ATOM 1950 C C . PHE A 1 236 ? -2.085 -4.542 -13.600 1.00 98.44 236 PHE A C 1
ATOM 1952 O O . PHE A 1 236 ? -1.616 -5.412 -12.872 1.00 98.44 236 PHE A O 1
ATOM 1959 N N . ALA A 1 237 ? -2.980 -3.648 -13.172 1.00 97.88 237 ALA A N 1
ATOM 1960 C CA . ALA A 1 237 ? -3.456 -3.561 -11.795 1.00 97.88 237 ALA A CA 1
ATOM 1961 C C . ALA A 1 237 ? -4.183 -4.840 -11.343 1.00 97.88 237 ALA A C 1
ATOM 1963 O O . ALA A 1 237 ? -4.017 -5.264 -10.200 1.00 97.88 237 ALA A O 1
ATOM 1964 N N . GLU A 1 238 ? -4.944 -5.481 -12.238 1.00 97.06 238 GLU A N 1
ATOM 1965 C CA . GLU A 1 238 ? -5.648 -6.741 -11.965 1.00 97.06 238 GLU A CA 1
ATOM 1966 C C . GLU A 1 238 ? -4.687 -7.917 -11.728 1.00 97.06 238 GLU A C 1
ATOM 1968 O O . GLU A 1 238 ? -4.952 -8.746 -10.859 1.00 97.06 238 GLU A O 1
ATOM 1973 N N . ILE A 1 239 ? -3.556 -7.991 -12.442 1.00 98.31 239 ILE A N 1
ATOM 1974 C CA . ILE A 1 239 ? -2.620 -9.121 -12.295 1.00 98.31 239 ILE A CA 1
ATOM 1975 C C . ILE A 1 239 ? -1.662 -8.988 -11.107 1.00 98.31 239 ILE A C 1
ATOM 1977 O O . ILE A 1 239 ? -1.064 -9.986 -10.714 1.00 98.31 239 ILE A O 1
ATOM 1981 N N . LEU A 1 240 ? -1.496 -7.794 -10.521 1.00 98.69 240 LEU A N 1
ATOM 1982 C CA . LEU A 1 240 ? -0.542 -7.542 -9.425 1.00 98.69 240 LEU A CA 1
ATOM 1983 C C . LEU A 1 240 ? -0.652 -8.566 -8.289 1.00 98.69 240 LEU A C 1
ATOM 1985 O O . LEU A 1 240 ? 0.359 -9.065 -7.785 1.00 98.69 240 LEU A O 1
ATOM 1989 N N . VAL A 1 241 ? -1.890 -8.908 -7.930 1.00 98.38 241 VAL A N 1
ATOM 1990 C CA . VAL A 1 241 ? -2.214 -9.802 -6.817 1.00 98.38 241 VAL A CA 1
ATOM 1991 C C . VAL A 1 241 ? -1.650 -11.213 -7.008 1.00 98.38 241 VAL A C 1
ATOM 1993 O O . VAL A 1 241 ? -1.214 -11.847 -6.044 1.00 98.38 241 VAL A O 1
ATOM 1996 N N . ASP A 1 242 ? -1.574 -11.696 -8.251 1.00 98.62 242 ASP A N 1
ATOM 1997 C CA . ASP A 1 242 ? -1.026 -13.019 -8.568 1.00 98.62 242 ASP A CA 1
ATOM 1998 C C . ASP A 1 242 ? 0.489 -13.100 -8.360 1.00 98.62 242 ASP A C 1
ATOM 2000 O O . ASP A 1 242 ? 1.040 -14.193 -8.196 1.00 98.62 242 ASP A O 1
ATOM 2004 N N . TYR A 1 243 ? 1.143 -11.941 -8.296 1.00 98.81 243 TYR A N 1
ATOM 2005 C CA . TYR A 1 243 ? 2.572 -11.776 -8.050 1.00 98.81 243 TYR A CA 1
ATOM 2006 C C . TYR A 1 243 ? 2.858 -11.165 -6.674 1.00 98.81 243 TYR A C 1
ATOM 2008 O O . TYR A 1 243 ? 3.969 -10.721 -6.414 1.00 98.81 243 TYR A O 1
ATOM 2016 N N . GLY A 1 244 ? 1.872 -11.148 -5.773 1.00 98.69 244 GLY A N 1
ATOM 2017 C CA . GLY A 1 244 ? 2.074 -10.713 -4.391 1.00 98.69 244 GLY A CA 1
ATOM 2018 C C . GLY A 1 244 ? 2.083 -9.201 -4.181 1.00 98.69 244 GLY A C 1
ATOM 2019 O O . GLY A 1 244 ? 2.425 -8.760 -3.085 1.00 98.69 244 GLY A O 1
ATOM 2020 N N . PHE A 1 245 ? 1.698 -8.414 -5.187 1.00 98.88 245 PHE A N 1
ATOM 2021 C CA . PHE A 1 245 ? 1.618 -6.959 -5.097 1.00 98.88 245 PHE A CA 1
ATOM 2022 C C . PHE A 1 245 ? 0.175 -6.479 -4.961 1.00 98.88 245 PHE A C 1
ATOM 2024 O O . PHE A 1 245 ? -0.761 -7.086 -5.481 1.00 98.88 245 PHE A O 1
ATOM 2031 N N . ILE A 1 246 ? 0.010 -5.338 -4.303 1.00 98.75 246 ILE A N 1
ATOM 2032 C CA . ILE A 1 246 ? -1.228 -4.558 -4.292 1.00 98.75 246 ILE A C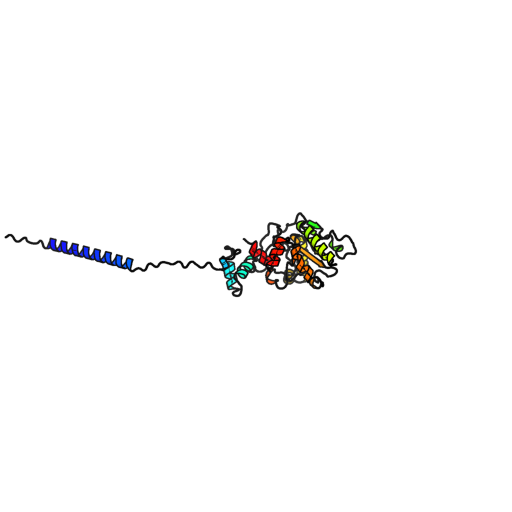A 1
ATOM 2033 C C . ILE A 1 246 ? -0.917 -3.103 -4.641 1.00 98.75 246 ILE A C 1
ATOM 2035 O O . ILE A 1 246 ? 0.177 -2.619 -4.339 1.00 98.75 246 ILE A O 1
ATOM 2039 N N . VAL A 1 247 ? -1.892 -2.386 -5.202 1.00 98.44 247 VAL A N 1
ATOM 2040 C CA . VAL A 1 247 ? -1.877 -0.916 -5.177 1.00 98.44 247 VAL A CA 1
ATOM 2041 C C . VAL A 1 247 ? -2.145 -0.491 -3.736 1.00 98.44 247 VAL A C 1
ATOM 2043 O O . VAL A 1 247 ? -3.220 -0.755 -3.194 1.00 98.44 247 VAL A O 1
ATOM 2046 N N . ARG A 1 248 ? -1.144 0.102 -3.082 1.00 98.50 248 ARG A N 1
ATOM 2047 C CA . ARG A 1 248 ? -1.165 0.333 -1.628 1.00 98.50 248 ARG A CA 1
ATOM 2048 C C . ARG A 1 248 ? -2.153 1.417 -1.205 1.00 98.50 248 ARG A C 1
ATOM 2050 O O . ARG A 1 248 ? -2.742 1.303 -0.125 1.00 98.50 248 ARG A O 1
ATOM 2057 N N . TYR A 1 249 ? -2.300 2.446 -2.038 1.00 98.38 249 TYR A N 1
ATOM 2058 C CA . TYR A 1 249 ? -3.149 3.612 -1.805 1.00 98.38 249 TYR A CA 1
ATOM 2059 C C . TYR A 1 249 ? -4.183 3.716 -2.933 1.00 98.38 249 TYR A C 1
ATOM 2061 O O . TYR A 1 249 ? -3.921 4.366 -3.942 1.00 98.38 249 TYR A O 1
ATOM 2069 N N . PRO A 1 250 ? -5.318 3.002 -2.819 1.00 97.25 250 PRO A N 1
ATOM 2070 C CA . PRO A 1 250 ? -6.376 3.003 -3.829 1.00 97.25 250 PRO A CA 1
ATOM 2071 C C . PRO A 1 250 ? -7.222 4.286 -3.800 1.00 97.25 250 PRO A C 1
ATOM 2073 O O . PRO A 1 250 ? -7.253 5.013 -2.808 1.00 97.25 250 PRO A O 1
ATOM 2076 N N . GLU A 1 251 ? -7.935 4.542 -4.897 1.00 96.56 251 GLU A N 1
ATOM 2077 C CA . GLU A 1 251 ? -8.792 5.719 -5.064 1.00 96.56 251 GLU A CA 1
ATOM 2078 C C . GLU A 1 251 ? -9.927 5.766 -4.025 1.00 96.56 251 GLU A C 1
ATOM 2080 O O . GLU A 1 251 ? -10.562 4.752 -3.729 1.00 96.56 251 GLU A O 1
ATOM 2085 N N . GLY A 1 252 ? -10.177 6.952 -3.458 1.00 97.56 252 GLY A N 1
ATOM 2086 C CA . GLY A 1 252 ? -11.269 7.193 -2.508 1.00 97.56 252 GLY A CA 1
ATOM 2087 C C . GLY A 1 252 ? -11.052 6.606 -1.109 1.00 97.56 252 GLY A C 1
ATOM 2088 O O . GLY A 1 252 ? -12.003 6.507 -0.332 1.00 97.56 252 GLY A O 1
ATOM 2089 N N . LYS A 1 253 ? -9.826 6.187 -0.779 1.00 98.00 253 LYS A N 1
ATOM 2090 C CA . LYS A 1 253 ? -9.465 5.591 0.521 1.00 98.00 253 LYS A CA 1
ATOM 2091 C C . LYS A 1 253 ? -8.526 6.473 1.351 1.00 98.00 253 LYS A C 1
ATOM 2093 O O . LYS A 1 253 ? -7.980 6.022 2.358 1.00 98.00 253 LYS A O 1
ATOM 2098 N N . ASP A 1 254 ? -8.395 7.740 0.976 1.00 97.50 254 ASP A N 1
ATOM 2099 C CA . ASP A 1 254 ? -7.490 8.734 1.557 1.00 97.50 254 ASP A CA 1
ATOM 2100 C C . ASP A 1 254 ? -7.766 8.956 3.051 1.00 97.50 254 ASP A C 1
ATOM 2102 O O . ASP A 1 254 ? -6.846 9.079 3.858 1.00 97.50 254 ASP A O 1
ATOM 2106 N N . SER A 1 255 ? -9.042 8.934 3.451 1.00 97.12 255 SER A N 1
ATOM 2107 C CA . SER A 1 255 ? -9.449 9.060 4.855 1.00 97.12 255 SER A CA 1
ATOM 2108 C C . SER A 1 255 ? -9.052 7.860 5.718 1.00 97.12 255 SER A C 1
ATOM 2110 O O . SER A 1 255 ? -9.066 7.969 6.941 1.00 97.12 255 SER A O 1
ATOM 2112 N N . LEU A 1 256 ? -8.734 6.717 5.101 1.00 98.00 256 LEU A N 1
ATOM 2113 C CA . LEU A 1 256 ? -8.370 5.481 5.794 1.00 98.00 256 LEU A CA 1
ATOM 2114 C C . LEU A 1 256 ? -6.854 5.276 5.822 1.00 98.00 256 LEU A C 1
ATOM 2116 O O . LEU A 1 256 ? -6.293 4.984 6.875 1.00 98.00 256 LEU A O 1
ATOM 2120 N N . THR A 1 257 ? -6.186 5.438 4.678 1.00 97.81 257 THR A N 1
ATOM 2121 C CA . THR A 1 257 ? -4.730 5.244 4.555 1.00 97.81 257 THR A CA 1
ATOM 2122 C C . THR A 1 257 ? -3.941 6.485 4.980 1.00 97.81 257 THR A C 1
ATOM 2124 O O . THR A 1 257 ? -2.774 6.393 5.363 1.00 97.81 257 THR A O 1
ATOM 2127 N N . GLY A 1 258 ? -4.572 7.658 4.891 1.00 97.44 258 GLY A N 1
ATOM 2128 C CA . GLY A 1 258 ? -3.944 8.959 5.055 1.00 97.44 258 GLY A CA 1
ATOM 2129 C C . GLY A 1 258 ? -3.181 9.453 3.829 1.00 97.44 258 GLY A C 1
ATOM 2130 O O . GLY A 1 258 ? -2.631 10.549 3.904 1.00 97.44 258 GLY A O 1
ATOM 2131 N N . TYR A 1 259 ? -3.134 8.697 2.735 1.00 98.06 259 TYR A N 1
ATOM 2132 C CA . TYR A 1 259 ? -2.427 9.069 1.509 1.00 98.06 259 TYR A CA 1
ATOM 2133 C C . TYR A 1 259 ? -3.393 9.224 0.346 1.00 98.06 259 TYR A C 1
ATOM 2135 O O . TYR A 1 259 ? -4.377 8.487 0.262 1.00 98.06 259 TYR A O 1
ATOM 2143 N N . SER A 1 260 ? -3.071 10.160 -0.547 1.00 97.69 260 SER A N 1
ATOM 2144 C CA . SER A 1 260 ? -3.779 10.325 -1.810 1.00 97.69 260 SER A CA 1
ATOM 2145 C C . SER A 1 260 ? -3.758 9.042 -2.644 1.00 97.69 260 SER A C 1
ATOM 2147 O O . SER A 1 260 ? -2.924 8.165 -2.426 1.00 97.69 260 SER A O 1
ATOM 2149 N N . TYR A 1 261 ? -4.641 8.934 -3.638 1.00 97.94 261 TYR A N 1
ATOM 2150 C CA . TYR A 1 261 ? -4.537 7.874 -4.644 1.00 97.94 261 TYR A CA 1
ATOM 2151 C C . TYR A 1 261 ? -3.150 7.866 -5.315 1.00 97.94 261 TYR A C 1
ATOM 2153 O O . TYR A 1 261 ? -2.754 8.854 -5.935 1.00 97.94 261 TYR A O 1
ATOM 2161 N N . GLU A 1 262 ? -2.440 6.737 -5.233 1.00 97.94 262 GLU A N 1
ATOM 2162 C CA . GLU A 1 262 ? -1.121 6.545 -5.850 1.00 97.94 262 GLU A CA 1
ATOM 2163 C C . GLU A 1 262 ? -1.118 5.270 -6.713 1.00 97.94 262 GLU A C 1
ATOM 2165 O O . GLU A 1 262 ? -0.702 4.200 -6.256 1.00 97.94 262 GLU A O 1
ATOM 2170 N N . PRO A 1 263 ? -1.566 5.344 -7.983 1.00 97.88 263 PRO A N 1
ATOM 2171 C CA . PRO A 1 263 ? -1.661 4.185 -8.877 1.00 97.88 263 PRO A CA 1
ATOM 2172 C C . PRO A 1 263 ? -0.334 3.464 -9.144 1.00 97.88 263 PRO A C 1
ATOM 2174 O O . PRO A 1 263 ? -0.337 2.325 -9.618 1.00 97.88 263 PRO A O 1
ATOM 2177 N N . TRP A 1 264 ? 0.789 4.136 -8.896 1.00 98.56 264 TRP A N 1
ATOM 2178 C CA . TRP A 1 264 ? 2.142 3.626 -9.097 1.00 98.56 264 TRP A CA 1
ATOM 2179 C C . TRP A 1 264 ? 2.731 2.940 -7.863 1.00 98.56 264 TRP A C 1
ATOM 2181 O O . TRP A 1 264 ? 3.722 2.225 -8.008 1.00 98.56 264 TRP A O 1
ATOM 2191 N N . HIS A 1 265 ? 2.189 3.192 -6.666 1.00 98.69 265 HIS A N 1
ATOM 2192 C CA . HIS A 1 265 ? 2.803 2.748 -5.421 1.00 98.69 265 HIS A CA 1
ATOM 2193 C C . HIS A 1 265 ? 2.350 1.331 -5.088 1.00 98.69 265 HIS A C 1
ATOM 2195 O O . HIS A 1 265 ? 1.214 1.081 -4.662 1.00 98.69 265 HIS A O 1
ATOM 2201 N N . LEU A 1 266 ? 3.260 0.387 -5.289 1.00 98.81 266 LEU A N 1
ATOM 2202 C CA . LEU A 1 266 ? 3.020 -1.021 -5.047 1.00 98.81 266 LEU A CA 1
ATOM 2203 C C . LEU A 1 266 ? 3.590 -1.441 -3.702 1.00 98.81 266 LEU A C 1
ATOM 2205 O O . LEU A 1 266 ? 4.744 -1.150 -3.387 1.00 98.81 266 LEU A O 1
ATOM 2209 N N . ARG A 1 267 ? 2.804 -2.216 -2.954 1.00 98.75 267 ARG A N 1
ATOM 2210 C CA . ARG A 1 267 ? 3.253 -2.916 -1.749 1.00 98.75 267 ARG A CA 1
ATOM 2211 C C . ARG A 1 267 ? 3.283 -4.416 -2.007 1.00 98.75 267 ARG A C 1
ATOM 2213 O O . ARG A 1 267 ? 2.268 -5.002 -2.380 1.00 98.75 267 ARG A O 1
ATOM 2220 N N . TYR A 1 268 ? 4.434 -5.036 -1.772 1.00 98.81 268 TYR A N 1
ATOM 2221 C CA . TYR A 1 268 ? 4.597 -6.483 -1.778 1.00 98.81 268 TYR A CA 1
ATOM 2222 C C . TYR A 1 268 ? 4.203 -7.078 -0.421 1.00 98.81 268 TYR A C 1
ATOM 2224 O O . TYR A 1 268 ? 4.667 -6.640 0.637 1.00 98.81 268 TYR A O 1
ATOM 2232 N N . LEU A 1 269 ? 3.336 -8.086 -0.468 1.00 98.56 269 LEU A N 1
ATOM 2233 C CA . LEU A 1 269 ? 2.831 -8.842 0.680 1.00 98.56 269 LEU A CA 1
ATOM 2234 C C . LEU A 1 269 ? 3.052 -10.352 0.513 1.00 98.56 269 LEU A C 1
ATOM 2236 O O . LEU A 1 269 ? 2.613 -11.130 1.357 1.00 98.56 269 LEU A O 1
ATOM 2240 N N . GLY A 1 270 ? 3.686 -10.776 -0.584 1.00 98.56 270 GLY A N 1
ATOM 2241 C CA . GLY A 1 270 ? 3.668 -12.163 -1.038 1.00 98.56 270 GLY A CA 1
ATOM 2242 C C . GLY A 1 270 ? 2.286 -12.591 -1.535 1.00 98.56 270 GLY A C 1
ATOM 2243 O O . GLY A 1 270 ? 1.254 -11.995 -1.212 1.00 98.56 270 GLY A O 1
ATOM 2244 N N . LYS A 1 271 ? 2.257 -13.644 -2.354 1.00 98.56 271 LYS A N 1
ATOM 2245 C CA . LYS A 1 271 ? 1.049 -14.065 -3.091 1.00 98.56 271 LYS A CA 1
ATOM 2246 C C . LYS A 1 271 ? -0.145 -14.361 -2.190 1.00 98.56 271 LYS A C 1
ATOM 2248 O O . LYS A 1 271 ? -1.257 -13.933 -2.484 1.00 98.56 271 LYS A O 1
ATOM 2253 N N . ASP A 1 272 ? 0.073 -15.067 -1.085 1.00 98.38 272 ASP A N 1
ATOM 2254 C CA . ASP A 1 272 ? -1.024 -15.515 -0.227 1.00 98.38 272 ASP A CA 1
ATOM 2255 C C . ASP A 1 272 ? -1.707 -14.355 0.499 1.00 98.38 272 ASP A C 1
ATOM 2257 O O . ASP A 1 272 ? -2.937 -14.286 0.544 1.00 98.38 272 ASP A O 1
ATOM 2261 N N . LEU A 1 273 ? -0.928 -13.435 1.074 1.00 98.56 273 LEU A N 1
ATOM 2262 C CA . LEU A 1 273 ? -1.487 -12.292 1.788 1.00 98.56 273 LEU A CA 1
ATOM 2263 C C . LEU A 1 273 ? -2.053 -11.258 0.813 1.00 98.56 273 LEU A C 1
ATOM 2265 O O . LEU A 1 273 ? -3.153 -10.771 1.061 1.00 98.56 273 LEU A O 1
ATOM 2269 N N . ALA A 1 274 ? -1.384 -10.986 -0.313 1.00 98.62 274 ALA A N 1
ATOM 2270 C CA . ALA A 1 274 ? -1.921 -10.097 -1.344 1.00 98.62 274 ALA A CA 1
ATOM 2271 C C . ALA A 1 274 ? -3.302 -10.567 -1.826 1.00 98.62 274 ALA A C 1
ATOM 2273 O O . ALA A 1 274 ? -4.237 -9.770 -1.857 1.00 98.62 274 ALA A O 1
ATOM 2274 N N . LYS A 1 275 ? -3.474 -11.871 -2.097 1.00 98.44 275 LYS A N 1
ATOM 2275 C CA . LYS A 1 275 ? -4.774 -12.455 -2.478 1.00 98.44 275 LYS A CA 1
ATOM 2276 C C . LYS A 1 275 ? -5.836 -12.286 -1.402 1.00 98.44 275 LYS A C 1
ATOM 2278 O O . LYS A 1 275 ? -6.975 -11.958 -1.721 1.00 98.44 275 LYS A O 1
ATOM 2283 N N . LYS A 1 276 ? -5.490 -12.491 -0.129 1.00 98.56 276 LYS A N 1
ATOM 2284 C CA . LYS A 1 276 ? -6.437 -12.291 0.980 1.00 98.56 276 LYS A CA 1
ATOM 2285 C C . LYS A 1 276 ? -6.860 -10.828 1.116 1.00 98.56 276 LYS A C 1
ATOM 2287 O O . LYS A 1 276 ? -8.046 -10.570 1.294 1.00 98.56 276 LYS A O 1
ATOM 2292 N N . VAL A 1 277 ? -5.917 -9.893 0.995 1.00 98.44 277 VAL A N 1
ATOM 2293 C CA . VAL A 1 277 ? -6.200 -8.450 1.031 1.00 98.44 277 VAL A CA 1
ATOM 2294 C C . VAL A 1 277 ? -7.090 -8.066 -0.148 1.00 98.44 277 VAL A C 1
ATOM 2296 O O . VAL A 1 277 ? -8.165 -7.514 0.065 1.00 98.44 277 VAL A O 1
ATOM 2299 N N . TYR A 1 278 ? -6.715 -8.454 -1.366 1.00 97.38 278 TYR A N 1
ATOM 2300 C CA . TYR A 1 278 ? -7.490 -8.188 -2.577 1.00 97.38 278 TYR A CA 1
ATOM 2301 C C . TYR A 1 278 ? -8.925 -8.729 -2.480 1.00 97.38 278 TYR A C 1
ATOM 2303 O O . TYR A 1 278 ? -9.882 -7.976 -2.634 1.00 97.38 278 TYR A O 1
ATOM 2311 N N . ASN A 1 279 ? -9.094 -10.004 -2.114 1.00 97.94 279 ASN A N 1
ATOM 2312 C CA . ASN A 1 279 ? -10.414 -10.640 -2.004 1.00 97.94 279 ASN A CA 1
ATOM 2313 C C . ASN A 1 279 ? -11.291 -10.050 -0.888 1.00 97.94 279 ASN A C 1
ATOM 2315 O O . ASN A 1 279 ? -12.506 -10.239 -0.904 1.00 97.94 279 ASN A O 1
ATOM 2319 N N . SER A 1 280 ? -10.695 -9.371 0.095 1.00 97.62 280 SER A N 1
ATOM 2320 C CA . SER A 1 280 ? -11.448 -8.725 1.171 1.00 97.62 280 SER A CA 1
ATOM 2321 C C . SER A 1 280 ? -12.092 -7.398 0.756 1.00 97.62 280 SER A C 1
ATOM 2323 O O . SER A 1 280 ? -12.973 -6.922 1.467 1.00 97.62 280 SER A O 1
ATOM 2325 N N . ASN A 1 281 ? -11.669 -6.800 -0.370 1.00 96.62 281 ASN A N 1
ATOM 2326 C CA . ASN A 1 281 ? -12.017 -5.431 -0.786 1.00 96.62 281 ASN A CA 1
ATOM 2327 C C . ASN A 1 281 ? -11.660 -4.341 0.248 1.00 96.62 281 ASN A C 1
ATOM 2329 O O . ASN A 1 281 ? -12.197 -3.232 0.210 1.00 96.62 281 ASN A O 1
ATOM 2333 N N . LEU A 1 282 ? -10.751 -4.647 1.174 1.00 98.00 282 LEU A N 1
ATOM 2334 C CA . LEU A 1 282 ? -10.224 -3.713 2.160 1.00 98.00 282 LEU A CA 1
ATOM 2335 C C . LEU A 1 282 ? -8.894 -3.124 1.684 1.00 98.00 282 LEU A C 1
ATOM 2337 O O . LEU A 1 282 ? -8.133 -3.760 0.953 1.00 98.00 282 LEU A O 1
ATOM 2341 N N . THR A 1 283 ? -8.571 -1.926 2.168 1.00 98.56 283 THR A N 1
ATOM 2342 C CA . THR A 1 283 ? -7.183 -1.447 2.168 1.00 98.56 283 THR A CA 1
ATOM 2343 C C . THR A 1 283 ? -6.302 -2.367 3.013 1.00 98.56 283 THR A C 1
ATOM 2345 O O . THR A 1 283 ? -6.786 -3.124 3.862 1.00 98.56 283 THR A O 1
ATOM 2348 N N . TYR A 1 284 ? -4.982 -2.282 2.826 1.00 98.56 284 TYR A N 1
ATOM 2349 C CA . TYR A 1 284 ? -4.073 -3.041 3.678 1.00 98.56 284 TYR A CA 1
ATOM 2350 C C . TYR A 1 284 ? -4.172 -2.625 5.154 1.00 98.56 284 TYR A C 1
ATOM 2352 O O . TYR A 1 284 ? -4.091 -3.488 6.023 1.00 98.56 284 TYR A O 1
ATOM 2360 N N . ASP A 1 285 ? -4.421 -1.345 5.448 1.00 98.50 285 ASP A N 1
ATOM 2361 C CA . ASP A 1 285 ? -4.604 -0.843 6.815 1.00 98.50 285 ASP A CA 1
ATOM 2362 C C . ASP A 1 285 ? -5.843 -1.448 7.490 1.00 98.50 285 ASP A C 1
ATOM 2364 O O . ASP A 1 285 ? -5.748 -1.971 8.602 1.00 98.50 285 ASP A O 1
ATOM 2368 N N . GLU A 1 286 ? -6.984 -1.450 6.794 1.00 98.62 286 GLU A N 1
ATOM 2369 C CA . GLU A 1 286 ? -8.219 -2.091 7.263 1.00 98.62 286 GLU A CA 1
ATOM 2370 C C . GLU A 1 286 ? -8.015 -3.602 7.458 1.00 98.62 286 GLU A C 1
ATOM 2372 O O . GLU A 1 286 ? -8.369 -4.155 8.503 1.00 98.62 286 GLU A O 1
ATOM 2377 N N . TYR A 1 287 ? -7.409 -4.283 6.476 1.00 98.56 287 TYR A N 1
ATOM 2378 C CA . TYR A 1 287 ? -7.137 -5.717 6.571 1.00 98.56 287 TYR A CA 1
ATOM 2379 C C . TYR A 1 287 ? -6.217 -6.027 7.755 1.00 98.56 287 TYR A C 1
ATOM 2381 O O . TYR A 1 287 ? -6.467 -6.974 8.505 1.00 98.56 287 TYR A O 1
ATOM 2389 N N . TYR A 1 288 ? -5.170 -5.222 7.951 1.00 97.69 288 TYR A N 1
ATOM 2390 C CA . TYR A 1 288 ? -4.235 -5.386 9.054 1.00 97.69 288 TYR A CA 1
ATOM 2391 C C . TYR A 1 288 ? -4.936 -5.231 10.403 1.00 97.69 288 TYR A C 1
ATOM 2393 O O . TYR A 1 288 ? -4.796 -6.098 11.268 1.00 97.69 288 TYR A O 1
ATOM 2401 N N . ALA A 1 289 ? -5.765 -4.197 10.555 1.00 97.62 289 ALA A N 1
ATOM 2402 C CA . ALA A 1 289 ? -6.513 -3.930 11.780 1.00 97.62 289 ALA A CA 1
ATOM 2403 C C . ALA A 1 289 ? -7.484 -5.054 12.177 1.00 97.62 289 ALA A C 1
ATOM 2405 O O . ALA A 1 289 ? -7.748 -5.248 13.366 1.00 97.62 289 ALA A O 1
ATOM 2406 N N . ARG A 1 290 ? -7.998 -5.804 11.193 1.00 97.44 290 ARG A N 1
ATOM 2407 C CA . ARG A 1 290 ? -8.910 -6.939 11.411 1.00 97.44 290 ARG A CA 1
ATOM 2408 C C . ARG A 1 290 ? -8.210 -8.281 11.636 1.00 97.44 290 ARG A C 1
ATOM 2410 O O . ARG A 1 290 ? -8.857 -9.219 12.089 1.00 97.44 290 ARG A O 1
ATOM 2417 N N . ASN A 1 291 ? -6.929 -8.413 11.286 1.00 96.62 291 ASN A N 1
ATOM 2418 C CA . ASN A 1 291 ? -6.263 -9.725 11.244 1.00 96.62 291 ASN A CA 1
ATOM 2419 C C . ASN A 1 291 ? -4.948 -9.808 12.028 1.00 96.62 291 ASN A C 1
ATOM 2421 O O . ASN A 1 291 ? -4.508 -10.915 12.340 1.00 96.62 291 ASN A O 1
ATOM 2425 N N . PHE A 1 292 ? -4.300 -8.680 12.323 1.00 93.44 292 PHE A N 1
ATOM 2426 C CA . PHE A 1 292 ? -2.961 -8.662 12.920 1.00 93.44 292 PHE A CA 1
ATOM 2427 C C . PHE A 1 292 ? -2.851 -7.837 14.203 1.00 93.44 292 PHE A C 1
ATOM 2429 O O . PHE A 1 292 ? -1.894 -8.039 14.949 1.00 93.44 292 PHE A O 1
ATOM 2436 N N . THR A 1 293 ? -3.808 -6.956 14.496 1.00 84.75 293 THR A N 1
ATOM 2437 C CA . THR A 1 293 ? -3.848 -6.246 15.780 1.00 84.75 293 THR A CA 1
ATOM 2438 C C . THR A 1 293 ? -4.373 -7.181 16.873 1.00 84.75 293 THR A C 1
ATOM 2440 O O . THR A 1 293 ? -5.425 -7.796 16.705 1.00 84.75 293 THR A O 1
ATOM 2443 N N . GLN A 1 294 ? -3.631 -7.303 17.977 1.00 65.06 294 GLN A N 1
ATOM 2444 C CA . GLN A 1 294 ? -3.985 -8.084 19.171 1.00 65.06 294 GLN A CA 1
ATOM 2445 C C . GLN A 1 294 ? -3.867 -7.217 20.422 1.00 65.06 294 GLN A C 1
ATOM 2447 O O . GLN A 1 294 ? -3.013 -6.301 20.413 1.00 65.06 294 GLN A O 1
#

Radius of gyration: 36.99 Å; Cα contacts (8 Å, |Δi|>4): 436; chains: 1; bounding box: 88×57×126 Å

Organism: NCBI:txid69824

Solvent-accessible surface area (backbone atoms only — not comparable to full-atom values): 16356 Å² total; per-residue (Å²): 137,87,81,81,79,78,58,65,70,59,55,52,51,53,52,52,52,52,53,53,52,51,53,52,49,53,50,52,52,49,52,50,50,53,63,69,68,48,74,82,77,72,76,70,71,69,76,73,74,71,57,70,60,73,70,43,95,45,53,54,80,92,45,49,67,57,39,54,55,48,38,71,75,40,75,88,57,52,60,68,53,38,45,30,40,49,60,59,46,69,86,45,63,82,65,72,55,76,44,78,44,93,66,88,53,70,81,56,72,48,34,57,37,26,27,46,52,75,81,56,67,69,92,51,65,37,57,68,32,60,90,42,78,53,83,87,43,79,54,30,86,33,22,79,33,28,24,29,52,89,51,42,68,38,49,52,51,48,33,51,55,34,44,78,74,73,39,49,60,41,54,76,40,28,48,40,49,34,73,57,35,39,54,54,35,53,50,39,29,73,73,74,26,63,72,63,22,50,33,81,39,48,55,61,30,21,42,45,26,38,63,20,43,19,33,33,30,31,44,63,88,40,51,40,94,46,31,74,74,40,93,58,32,68,62,53,64,66,52,31,29,81,46,4,25,40,65,59,31,48,80,95,39,33,94,77,67,55,31,50,65,33,87,28,35,33,33,48,40,46,43,71,52,20,42,54,36,59,77,63,78,43,53,63,63,52,44,39,20,57,72,69,59,128

pLDDT: mean 91.8, std 12.49, range [40.34, 98.88]